Protein AF-A0A0S8BMP5-F1 (afdb_monomer_lite)

Foldseek 3Di:
DDDDDDDDPPPPPPPPPPPPPVPPPPVDDPPDDKDKDKDKDFDWDWFFDVPQQKIKTWFDQLLCVLVPHDDGHIWIKMWTQDPVDNQFIKIKTKDKIWMFMANHGDSDSVDSNPDDTQWTDIWIKMKIWRGPPQDPDVQHTWIWMWIWDWTAGRPPRHIKTKTWTWIWTQDPVVRDTHTPDGDIDID

Secondary structure (DSSP, 8-state):
---------------------------PSPSSPPPEEEEEEE--EEEEETTTTEEEEESB-HHHHHTT---B-EEEEEEEE-TT-TT-EEEEEEEEEEEEEES-SS--HHHHHHS--SEEEEEEEEEEES-TT--SSTT--EEEEEEEEEEEETTT--EEEEEEEEEEEEETTTTEEEEEEEEEEE-

Radius of gyration: 30.19 Å; chains: 1; bounding box: 123×34×44 Å

Structure (mmCIF, N/CA/C/O backbone):
data_AF-A0A0S8BMP5-F1
#
_entry.id   AF-A0A0S8BMP5-F1
#
loop_
_atom_site.group_PDB
_atom_site.id
_atom_site.type_symbol
_atom_site.label_atom_id
_atom_site.label_alt_id
_atom_site.label_comp_id
_atom_site.label_asym_id
_atom_site.label_entity_id
_atom_site.label_seq_id
_atom_site.pdbx_PDB_ins_code
_atom_site.Cartn_x
_atom_site.Cartn_y
_atom_site.Cartn_z
_atom_site.occupancy
_atom_site.B_iso_or_equiv
_atom_site.auth_seq_id
_atom_site.auth_comp_id
_atom_site.auth_asym_id
_atom_site.auth_atom_id
_atom_site.pdbx_PDB_model_num
ATOM 1 N N . MET A 1 1 ? 101.252 -19.712 -0.353 1.00 39.09 1 MET A N 1
ATOM 2 C CA . MET A 1 1 ? 101.932 -18.440 -0.690 1.00 39.09 1 MET A CA 1
ATOM 3 C C . MET A 1 1 ? 100.850 -17.460 -1.131 1.00 39.09 1 MET A C 1
ATOM 5 O O . MET A 1 1 ? 99.928 -17.899 -1.802 1.00 39.09 1 MET A O 1
ATOM 9 N N . ARG A 1 2 ? 100.910 -16.209 -0.651 1.00 40.50 2 ARG A N 1
ATOM 10 C CA . ARG A 1 2 ? 99.960 -15.092 -0.883 1.00 40.50 2 ARG A CA 1
ATOM 11 C C . ARG A 1 2 ? 99.571 -14.977 -2.378 1.00 40.50 2 ARG A C 1
ATOM 13 O O . ARG A 1 2 ? 100.400 -15.309 -3.210 1.00 40.50 2 ARG A O 1
ATOM 20 N N . THR A 1 3 ? 98.379 -14.541 -2.785 1.00 36.28 3 THR A N 1
ATOM 21 C CA . THR A 1 3 ? 97.739 -13.245 -2.487 1.00 36.28 3 THR A CA 1
ATOM 22 C C . THR A 1 3 ? 96.268 -13.228 -2.935 1.00 36.28 3 THR A C 1
ATOM 24 O O . THR A 1 3 ? 95.891 -13.854 -3.921 1.00 36.28 3 THR A O 1
ATOM 27 N N . ASN A 1 4 ? 95.475 -12.412 -2.235 1.00 42.00 4 ASN A N 1
ATOM 28 C CA . ASN A 1 4 ? 94.164 -11.906 -2.642 1.00 42.00 4 ASN A CA 1
ATOM 29 C C . ASN A 1 4 ? 94.142 -11.370 -4.084 1.00 42.00 4 ASN A C 1
ATOM 31 O O . ASN A 1 4 ? 95.025 -10.599 -4.463 1.00 42.00 4 ASN A O 1
ATOM 35 N N . LYS A 1 5 ? 93.043 -11.627 -4.800 1.00 36.34 5 LYS A N 1
ATOM 36 C CA . LYS A 1 5 ? 92.460 -10.676 -5.756 1.00 36.34 5 LYS A CA 1
ATOM 37 C C . LYS A 1 5 ? 90.941 -10.661 -5.597 1.00 36.34 5 LYS A C 1
ATOM 39 O O . LYS A 1 5 ? 90.234 -11.505 -6.132 1.00 36.34 5 LYS A O 1
ATOM 44 N N . PHE A 1 6 ? 90.471 -9.673 -4.840 1.00 37.41 6 PHE A N 1
ATOM 45 C CA . PHE A 1 6 ? 89.146 -9.094 -5.025 1.00 37.41 6 PHE A CA 1
ATOM 46 C C . PHE A 1 6 ? 89.129 -8.423 -6.405 1.00 37.41 6 PHE A C 1
ATOM 48 O O . PHE A 1 6 ? 89.963 -7.556 -6.668 1.00 37.41 6 PHE A O 1
ATOM 55 N N . SER A 1 7 ? 88.199 -8.825 -7.268 1.00 38.28 7 SER A N 1
ATOM 56 C CA . SER A 1 7 ? 87.790 -8.044 -8.435 1.00 38.28 7 SER A CA 1
ATOM 57 C C . SER A 1 7 ? 86.333 -7.672 -8.222 1.00 38.28 7 SER A C 1
ATOM 59 O O . SER A 1 7 ? 85.458 -8.534 -8.187 1.00 38.28 7 SER A O 1
ATOM 61 N N . LEU A 1 8 ? 86.112 -6.387 -7.970 1.00 39.59 8 LEU A N 1
ATOM 62 C CA . LEU A 1 8 ? 84.808 -5.784 -7.772 1.00 39.59 8 LEU A CA 1
ATOM 63 C C . LEU A 1 8 ? 84.277 -5.423 -9.166 1.00 39.59 8 LEU A C 1
ATOM 65 O O . LEU A 1 8 ? 84.539 -4.328 -9.659 1.00 39.59 8 LEU A O 1
ATOM 69 N N . GLU A 1 9 ? 83.588 -6.348 -9.836 1.00 39.72 9 GLU A N 1
ATOM 70 C CA . GLU A 1 9 ? 82.845 -5.995 -11.046 1.00 39.72 9 GLU A CA 1
ATOM 71 C C . GLU A 1 9 ? 81.479 -5.439 -10.648 1.00 39.72 9 GLU A C 1
ATOM 73 O O . GLU A 1 9 ? 80.554 -6.136 -10.232 1.00 39.72 9 GLU A O 1
ATOM 78 N N . THR A 1 10 ? 81.405 -4.118 -10.738 1.00 43.81 10 THR A N 1
ATOM 79 C CA . THR A 1 10 ? 80.224 -3.275 -10.630 1.00 43.81 10 THR A CA 1
ATOM 80 C C . THR A 1 10 ? 79.240 -3.598 -11.754 1.00 43.81 10 THR A C 1
ATOM 82 O O . THR A 1 10 ? 79.171 -2.926 -12.783 1.00 43.81 10 THR A O 1
ATOM 85 N N . GLY A 1 11 ? 78.428 -4.631 -11.535 1.00 38.31 11 GLY A N 1
ATOM 86 C CA . GLY A 1 11 ? 77.198 -4.858 -12.283 1.00 38.31 11 GLY A CA 1
ATOM 87 C C . GLY A 1 11 ? 76.218 -3.722 -12.002 1.00 38.31 11 GLY A C 1
ATOM 88 O O . GLY A 1 11 ? 75.581 -3.678 -10.952 1.00 38.31 11 GLY A O 1
ATOM 89 N N . LYS A 1 12 ? 76.129 -2.775 -12.938 1.00 40.91 12 LYS A N 1
ATOM 90 C CA . LYS A 1 12 ? 75.136 -1.699 -12.963 1.00 40.91 12 LYS A CA 1
ATOM 91 C C . LYS A 1 12 ? 73.736 -2.315 -12.892 1.00 40.91 12 LYS A C 1
ATOM 93 O O . LYS A 1 12 ? 73.238 -2.831 -13.888 1.00 40.91 12 LYS A O 1
ATOM 98 N N . ALA A 1 13 ? 73.098 -2.250 -11.727 1.00 39.31 13 ALA A N 1
ATOM 99 C CA . ALA A 1 13 ? 71.669 -2.487 -11.614 1.00 39.31 13 ALA A CA 1
ATOM 100 C C . ALA A 1 13 ? 70.956 -1.351 -12.358 1.00 39.31 13 ALA A C 1
ATOM 102 O O . ALA A 1 13 ? 70.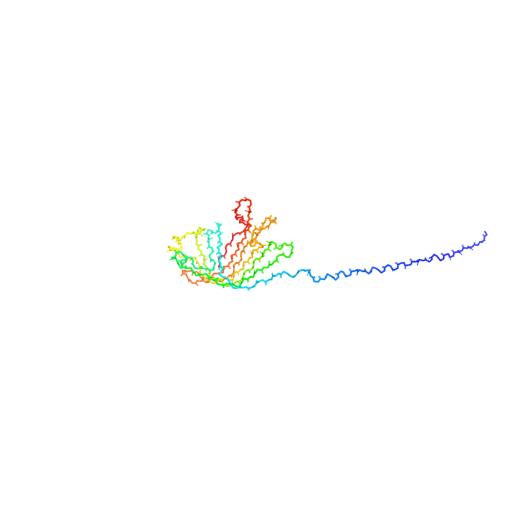870 -0.223 -11.873 1.00 39.31 13 ALA A O 1
ATOM 103 N N . LEU A 1 14 ? 70.497 -1.638 -13.576 1.00 34.78 14 LEU A N 1
ATOM 104 C CA . LEU A 1 14 ? 69.557 -0.791 -14.290 1.00 34.78 14 LEU A CA 1
ATOM 105 C C . LEU A 1 14 ? 68.237 -0.856 -13.511 1.00 34.78 14 LEU A C 1
ATOM 107 O O . LEU A 1 14 ? 67.444 -1.778 -13.683 1.00 34.78 14 LEU A O 1
ATOM 111 N N . VAL A 1 15 ? 68.031 0.092 -12.599 1.00 38.47 15 VAL A N 1
ATOM 112 C CA . VAL A 1 15 ? 66.732 0.307 -11.962 1.00 38.47 15 VAL A CA 1
ATOM 113 C C . VAL A 1 15 ? 65.807 0.847 -13.047 1.00 38.47 15 VAL A C 1
ATOM 115 O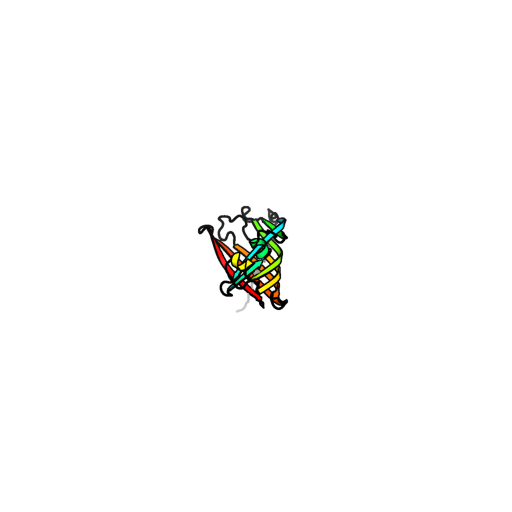 O . VAL A 1 15 ? 65.778 2.044 -13.325 1.00 38.47 15 VAL A O 1
ATOM 118 N N . ALA A 1 16 ? 65.078 -0.051 -13.706 1.00 36.41 16 ALA A N 1
ATOM 119 C CA . ALA A 1 16 ? 63.936 0.313 -14.522 1.00 36.41 16 ALA A CA 1
ATOM 120 C C . ALA A 1 16 ? 62.837 0.814 -13.577 1.00 36.41 16 ALA A C 1
ATOM 122 O O . ALA A 1 16 ? 62.000 0.045 -13.102 1.00 36.41 16 ALA A O 1
ATOM 123 N N . VAL A 1 17 ? 62.862 2.114 -13.268 1.00 37.53 17 VAL A N 1
ATOM 124 C CA . VAL A 1 17 ? 61.709 2.815 -12.699 1.00 37.53 17 VAL A CA 1
ATOM 125 C C . VAL A 1 17 ? 60.646 2.824 -13.788 1.00 37.53 17 VAL A C 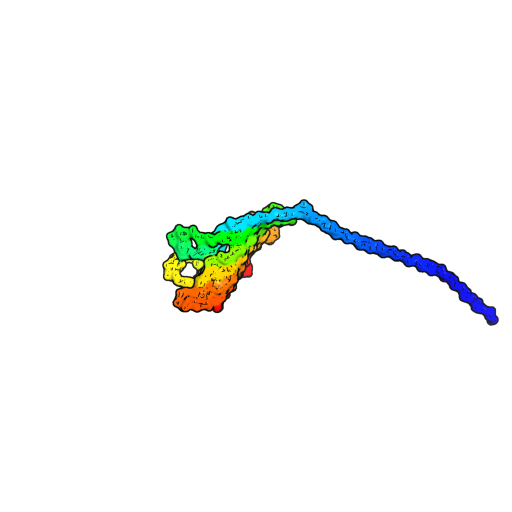1
ATOM 127 O O . VAL A 1 17 ? 60.556 3.738 -14.603 1.00 37.53 17 VAL A O 1
ATOM 130 N N . THR A 1 18 ? 59.868 1.749 -13.842 1.00 40.53 18 THR A N 1
ATOM 131 C CA . THR A 1 18 ? 58.648 1.712 -14.634 1.00 40.53 18 THR A CA 1
ATOM 132 C C . THR A 1 18 ? 57.667 2.596 -13.880 1.00 40.53 18 THR A C 1
ATOM 134 O O . THR A 1 18 ? 57.035 2.154 -12.923 1.00 40.53 18 THR A O 1
ATOM 137 N N . MET A 1 19 ? 57.599 3.878 -14.245 1.00 35.91 19 MET A N 1
ATOM 138 C CA . MET A 1 19 ? 56.446 4.700 -13.901 1.00 35.91 19 MET A CA 1
ATOM 139 C C . MET A 1 19 ? 55.231 4.004 -14.514 1.00 35.91 19 MET A C 1
ATOM 141 O O . MET A 1 19 ? 54.970 4.138 -15.708 1.00 35.91 19 MET A O 1
ATOM 145 N N . LEU A 1 20 ? 54.498 3.238 -13.701 1.00 38.50 20 LEU A N 1
ATOM 146 C CA . LEU A 1 20 ? 53.095 2.982 -13.975 1.00 38.50 20 LEU A CA 1
ATOM 147 C C . LEU A 1 20 ? 52.426 4.356 -13.950 1.00 38.50 20 LEU A C 1
ATOM 149 O O . LEU A 1 20 ? 52.065 4.877 -12.897 1.00 38.50 20 LEU A O 1
ATOM 153 N N . ILE A 1 21 ? 52.289 4.962 -15.126 1.00 40.38 21 ILE A N 1
ATOM 154 C CA . ILE A 1 21 ? 51.231 5.929 -15.358 1.00 40.38 21 ILE A CA 1
ATOM 155 C C . ILE A 1 21 ? 49.962 5.089 -15.264 1.00 40.38 21 ILE A C 1
ATOM 157 O O . ILE A 1 21 ? 49.526 4.488 -16.243 1.00 40.38 21 ILE A O 1
ATOM 161 N N . SER A 1 22 ? 49.425 4.960 -14.051 1.00 46.75 22 SER A N 1
ATOM 162 C CA . SER A 1 22 ? 48.055 4.516 -13.861 1.00 46.75 22 SER A CA 1
ATOM 163 C C . SER A 1 22 ? 47.217 5.475 -14.686 1.00 46.75 22 SER A C 1
ATOM 165 O O . SER A 1 22 ? 47.084 6.645 -14.327 1.00 46.75 22 SER A O 1
ATOM 167 N N . ALA A 1 23 ? 46.739 5.010 -15.838 1.00 46.44 23 ALA A N 1
ATOM 168 C CA . ALA A 1 23 ? 45.741 5.728 -16.593 1.00 46.44 23 ALA A CA 1
ATOM 169 C C . ALA A 1 23 ? 44.567 5.913 -15.635 1.00 46.44 23 ALA A C 1
ATOM 171 O O . ALA A 1 23 ? 43.834 4.970 -15.336 1.00 46.44 23 ALA A O 1
ATOM 172 N N . VAL A 1 24 ? 44.433 7.121 -15.092 1.00 51.19 24 VAL A N 1
ATOM 173 C CA . VAL A 1 24 ? 43.177 7.556 -14.512 1.00 51.19 24 VAL A CA 1
ATOM 174 C C . VAL A 1 24 ? 42.249 7.559 -15.710 1.00 51.19 24 VAL A C 1
ATOM 176 O O . VAL A 1 24 ? 42.300 8.465 -16.539 1.00 51.19 24 VAL A O 1
ATOM 179 N N . ALA A 1 25 ? 41.484 6.482 -15.872 1.00 50.09 25 ALA A N 1
ATOM 180 C CA . ALA A 1 25 ? 40.326 6.510 -16.731 1.00 50.09 25 ALA A CA 1
ATOM 181 C C . ALA A 1 25 ? 39.428 7.588 -16.126 1.00 50.09 25 ALA A C 1
ATOM 183 O O . ALA A 1 25 ? 38.696 7.346 -15.168 1.00 50.09 25 ALA A O 1
ATOM 184 N N . ILE A 1 26 ? 39.567 8.814 -16.630 1.00 52.78 26 ILE A N 1
ATOM 185 C CA . ILE A 1 26 ? 38.560 9.844 -16.467 1.00 52.78 26 ILE A CA 1
ATOM 186 C C . ILE A 1 26 ? 37.383 9.260 -17.230 1.00 52.78 26 ILE A C 1
ATOM 188 O O . ILE A 1 26 ? 37.324 9.355 -18.455 1.00 52.78 26 ILE A O 1
ATOM 192 N N . ALA A 1 27 ? 36.523 8.530 -16.520 1.00 53.25 27 ALA A N 1
ATOM 193 C CA . ALA A 1 27 ? 35.240 8.147 -17.057 1.00 53.25 27 ALA A CA 1
ATOM 194 C C . ALA A 1 27 ? 34.592 9.466 -17.477 1.00 53.25 27 ALA A C 1
ATOM 196 O O . ALA A 1 27 ? 34.286 10.311 -16.632 1.00 53.25 27 ALA A O 1
ATOM 197 N N . GLY A 1 28 ? 34.504 9.689 -18.791 1.00 50.62 28 GLY A N 1
ATOM 198 C CA . GLY A 1 28 ? 33.731 10.799 -19.318 1.00 50.62 28 GLY A CA 1
ATOM 199 C C . GLY A 1 28 ? 32.314 10.713 -18.750 1.00 50.62 28 GLY A C 1
ATOM 200 O O . GLY A 1 28 ? 31.889 9.623 -18.343 1.00 50.62 28 GLY A O 1
ATOM 201 N N . PRO A 1 29 ? 31.575 11.833 -18.690 1.00 53.59 29 PRO A N 1
ATOM 202 C CA . PRO A 1 29 ? 30.162 11.759 -18.348 1.00 53.59 29 PRO A CA 1
ATOM 203 C C . PRO A 1 29 ? 29.508 10.668 -19.216 1.00 53.59 29 PRO A C 1
ATOM 205 O O . PRO A 1 29 ? 29.874 10.545 -20.392 1.00 53.59 29 PRO A O 1
ATOM 208 N N . PRO A 1 30 ? 28.627 9.828 -18.644 1.00 56.47 30 PRO A N 1
ATOM 209 C CA . PRO A 1 30 ? 28.016 8.733 -19.384 1.00 56.47 30 PRO A CA 1
ATOM 210 C C . PRO A 1 30 ? 27.420 9.265 -20.692 1.00 56.47 30 PRO A C 1
ATOM 212 O O . PRO A 1 30 ? 26.874 10.367 -20.729 1.00 56.47 30 PRO A O 1
ATOM 215 N N . ALA A 1 31 ? 27.562 8.494 -21.777 1.00 58.69 31 ALA A N 1
ATOM 216 C CA . ALA A 1 31 ? 27.201 8.920 -23.136 1.00 58.69 31 ALA A CA 1
ATOM 217 C C . ALA A 1 31 ? 25.724 9.337 -23.276 1.00 58.69 31 ALA A C 1
ATOM 219 O O . ALA A 1 31 ? 25.350 10.009 -24.233 1.00 58.69 31 ALA A O 1
ATOM 220 N N . GLN A 1 32 ? 24.897 8.945 -22.311 1.00 57.12 32 GLN A N 1
ATOM 221 C CA . GLN A 1 32 ? 23.528 9.389 -22.134 1.00 57.12 32 GLN A CA 1
ATOM 222 C C . GLN A 1 32 ? 23.364 9.804 -20.667 1.00 57.12 32 GLN A C 1
ATOM 224 O O . GLN A 1 32 ? 23.910 9.154 -19.778 1.00 57.12 32 GLN A O 1
ATOM 229 N N . SER A 1 33 ? 22.630 10.885 -20.403 1.00 57.66 33 SER A N 1
ATOM 230 C CA . SER A 1 33 ? 22.006 11.136 -19.098 1.00 57.66 33 SER A CA 1
ATOM 231 C C . SER A 1 33 ? 20.595 10.563 -19.189 1.00 57.66 33 SER A C 1
ATOM 233 O O . SER A 1 33 ? 19.939 10.785 -20.200 1.00 57.66 33 SER A O 1
ATOM 235 N N . GLY A 1 34 ? 20.140 9.792 -18.197 1.00 66.38 34 GLY A N 1
ATOM 236 C CA . GLY A 1 34 ? 18.781 9.241 -18.225 1.00 66.38 34 GLY A CA 1
ATOM 237 C C . GLY A 1 34 ? 17.786 10.398 -18.210 1.00 66.38 34 GLY A C 1
ATOM 238 O O . GLY A 1 34 ? 18.028 11.382 -17.500 1.00 66.38 34 GLY A O 1
ATOM 239 N N . VAL A 1 35 ? 16.721 10.324 -19.010 1.00 79.50 35 VAL A N 1
ATOM 240 C CA . VAL A 1 35 ? 15.638 11.306 -18.925 1.00 79.50 35 VAL A CA 1
ATOM 241 C C . VAL A 1 35 ? 14.931 11.092 -17.590 1.00 79.50 35 VAL A C 1
ATOM 243 O O . VAL A 1 35 ? 14.678 9.960 -17.175 1.00 79.50 35 VAL A O 1
ATOM 246 N N . VAL A 1 36 ? 14.684 12.194 -16.883 1.00 86.00 36 VAL A N 1
ATOM 247 C CA . VAL A 1 36 ? 13.913 12.201 -15.640 1.00 86.00 36 VAL A CA 1
ATOM 248 C C . VAL A 1 36 ? 12.722 13.115 -15.847 1.00 86.00 36 VAL A C 1
ATOM 250 O O . VAL A 1 36 ? 12.888 14.328 -15.981 1.00 86.00 36 VAL A O 1
ATOM 253 N N . GLU A 1 37 ? 11.529 12.539 -15.827 1.00 87.75 37 GLU A N 1
ATOM 254 C CA . GLU A 1 37 ? 10.276 13.285 -15.873 1.00 87.75 37 GLU A CA 1
ATOM 255 C C . GLU A 1 37 ? 9.690 13.368 -14.467 1.00 87.75 37 GLU A C 1
ATOM 257 O O . GLU A 1 37 ? 9.732 12.398 -13.713 1.00 87.75 37 GLU A O 1
ATOM 262 N N . ARG A 1 38 ? 9.175 14.539 -14.086 1.00 91.88 38 ARG A N 1
ATOM 263 C CA . ARG A 1 38 ? 8.585 14.795 -12.765 1.00 91.88 38 ARG A CA 1
ATOM 264 C C . ARG A 1 38 ? 7.208 15.403 -12.944 1.00 91.88 38 ARG A C 1
ATOM 266 O O . ARG A 1 38 ? 7.064 16.350 -13.712 1.00 91.88 38 ARG A O 1
ATOM 273 N N . PHE A 1 39 ? 6.227 14.879 -12.227 1.00 92.50 39 PHE A N 1
ATOM 274 C CA . PHE A 1 39 ? 4.834 15.303 -12.325 1.00 92.50 39 PHE A CA 1
ATOM 275 C C . PHE A 1 39 ? 4.083 14.923 -11.051 1.00 92.50 39 PHE A C 1
ATOM 277 O O . PHE A 1 39 ? 4.599 14.216 -10.182 1.00 92.50 39 PHE A O 1
ATOM 284 N N . GLU A 1 40 ? 2.860 15.421 -10.951 1.00 93.38 40 GLU A N 1
ATOM 285 C CA . GLU A 1 40 ? 1.896 15.012 -9.943 1.00 93.38 40 GLU A CA 1
ATOM 286 C C . GLU A 1 40 ? 0.874 14.079 -10.591 1.00 93.38 40 GLU A C 1
ATOM 288 O O . GLU A 1 40 ? 0.419 14.333 -11.709 1.00 93.38 40 GLU A O 1
ATOM 293 N N . ALA A 1 41 ? 0.536 12.986 -9.914 1.00 90.81 41 ALA A N 1
ATOM 294 C CA . ALA A 1 41 ? -0.451 12.023 -10.386 1.00 90.81 41 ALA A CA 1
ATOM 295 C C . ALA A 1 41 ? -1.241 11.429 -9.215 1.00 90.81 41 ALA A C 1
ATOM 297 O O . ALA A 1 41 ? -0.708 11.369 -8.103 1.00 90.81 41 ALA A O 1
ATOM 298 N N . PRO A 1 42 ? -2.491 10.990 -9.449 1.00 91.88 42 PRO A N 1
ATOM 299 C CA . PRO A 1 42 ? -3.207 10.183 -8.474 1.00 91.88 42 PRO A CA 1
ATOM 300 C C . PRO A 1 42 ? -2.463 8.861 -8.262 1.00 91.88 42 PRO A C 1
ATOM 302 O O . PRO A 1 42 ? -2.072 8.214 -9.235 1.00 91.88 42 PRO A O 1
ATOM 305 N N . ASP A 1 43 ? -2.292 8.451 -7.009 1.00 92.62 43 ASP A N 1
ATOM 306 C CA . ASP A 1 43 ? -1.679 7.167 -6.664 1.00 92.62 43 ASP A CA 1
ATOM 307 C C . ASP A 1 43 ? -2.404 6.510 -5.491 1.00 92.62 43 ASP A C 1
ATOM 309 O O . ASP A 1 43 ? -2.902 7.174 -4.583 1.00 92.62 43 ASP A O 1
ATOM 313 N N . PHE A 1 44 ? -2.458 5.185 -5.514 1.00 93.56 44 PHE A N 1
ATOM 314 C CA . PHE A 1 44 ? -3.107 4.391 -4.486 1.00 93.56 44 PHE A CA 1
ATOM 315 C C . PHE A 1 44 ? -2.484 3.003 -4.391 1.00 93.56 44 PHE A C 1
ATOM 317 O O . PHE A 1 44 ? -1.813 2.513 -5.299 1.00 93.56 44 PHE A O 1
ATOM 324 N N . GLY A 1 45 ? -2.727 2.329 -3.274 1.00 93.56 45 GLY A N 1
ATOM 325 C CA . GLY A 1 45 ? -2.242 0.976 -3.068 1.00 93.56 45 GLY A CA 1
ATOM 326 C C . GLY A 1 45 ? -2.989 0.246 -1.968 1.00 93.56 45 GLY A C 1
ATOM 327 O O . GLY A 1 45 ? -3.663 0.840 -1.131 1.00 93.56 45 GLY A O 1
ATOM 328 N N . VAL A 1 46 ? -2.830 -1.072 -1.959 1.00 96.69 46 VAL A N 1
ATOM 329 C CA . VAL A 1 46 ? -3.375 -1.955 -0.927 1.00 96.69 46 VAL A CA 1
ATOM 330 C C . VAL A 1 46 ? -2.306 -2.933 -0.457 1.00 96.69 46 VAL A C 1
ATOM 332 O O . VAL A 1 46 ? -1.619 -3.554 -1.266 1.00 96.69 46 VAL A O 1
ATOM 335 N N . ILE A 1 47 ? -2.151 -3.076 0.859 1.00 97.81 47 ILE A N 1
ATOM 336 C CA . ILE A 1 47 ? -1.282 -4.085 1.479 1.00 97.81 47 ILE A CA 1
ATOM 337 C C . ILE A 1 47 ? -2.172 -5.102 2.175 1.00 97.81 47 ILE A C 1
ATOM 339 O O . ILE A 1 47 ? -2.793 -4.782 3.185 1.00 97.81 47 ILE A O 1
ATOM 343 N N . VAL A 1 48 ? -2.192 -6.331 1.670 1.00 98.00 48 VAL A N 1
ATOM 344 C CA . VAL A 1 48 ? -2.936 -7.438 2.282 1.00 98.00 48 VAL A CA 1
ATOM 345 C C . VAL A 1 48 ? -1.977 -8.298 3.101 1.00 98.00 48 VAL A C 1
ATOM 347 O O . VAL A 1 48 ? -1.115 -8.974 2.538 1.00 98.00 48 VAL A O 1
ATOM 350 N N . ASP A 1 49 ? -2.104 -8.293 4.424 1.00 98.19 49 ASP A N 1
ATOM 351 C CA . ASP A 1 49 ? -1.352 -9.177 5.318 1.00 98.19 49 ASP A CA 1
ATOM 352 C C . ASP A 1 49 ? -2.245 -10.346 5.745 1.00 98.19 49 ASP A C 1
ATOM 354 O O . ASP A 1 49 ? -2.938 -10.296 6.762 1.00 98.19 49 ASP A O 1
ATOM 358 N N . GLN A 1 50 ? -2.207 -11.427 4.960 1.00 97.50 50 GLN A N 1
ATOM 359 C CA . GLN A 1 50 ? -3.003 -12.629 5.230 1.00 97.50 50 GLN A CA 1
ATOM 360 C C . GLN A 1 50 ? -2.696 -13.260 6.590 1.00 97.50 50 GLN A C 1
ATOM 362 O O . GLN A 1 50 ? -3.564 -13.881 7.196 1.00 97.50 50 GLN A O 1
ATOM 367 N N . LYS A 1 51 ? -1.462 -13.116 7.084 1.00 97.50 51 LYS A N 1
ATOM 368 C CA . LYS A 1 51 ? -1.061 -13.708 8.361 1.00 97.50 51 LYS A CA 1
ATOM 369 C C . LYS A 1 51 ? -1.642 -12.932 9.538 1.00 97.50 51 LYS A C 1
ATOM 371 O O . LYS A 1 51 ? -1.998 -13.542 10.543 1.00 97.50 51 LYS A O 1
ATOM 376 N N . ALA A 1 52 ? -1.674 -11.607 9.438 1.00 97.25 52 ALA A N 1
ATOM 377 C CA . ALA A 1 52 ? -2.283 -10.746 10.443 1.00 97.25 52 ALA A CA 1
ATOM 378 C C . ALA A 1 52 ? -3.810 -10.634 10.290 1.00 97.25 52 ALA A C 1
ATOM 380 O O . ALA A 1 52 ? -4.458 -10.186 11.229 1.00 97.25 52 ALA A O 1
ATOM 381 N N . GLY A 1 53 ? -4.369 -11.057 9.150 1.00 98.00 53 GLY A N 1
ATOM 382 C CA . GLY A 1 53 ? -5.800 -10.965 8.872 1.00 98.00 53 GLY A CA 1
ATOM 383 C C . GLY A 1 53 ? -6.254 -9.532 8.603 1.00 98.00 53 GLY A C 1
ATOM 384 O O . GLY A 1 53 ? -7.361 -9.180 8.984 1.00 98.00 53 GLY A O 1
ATOM 385 N N . VAL A 1 54 ? -5.389 -8.695 8.018 1.00 98.44 54 VAL A N 1
ATOM 386 C CA . VAL A 1 54 ? -5.679 -7.268 7.806 1.00 98.44 54 VAL A CA 1
ATOM 387 C C . VAL A 1 54 ? -5.365 -6.805 6.388 1.00 98.44 54 VAL A C 1
ATOM 389 O O . VAL A 1 54 ? -4.455 -7.323 5.730 1.00 98.44 54 VAL A O 1
ATOM 392 N N . ILE A 1 55 ? -6.053 -5.747 5.969 1.00 98.50 55 ILE A N 1
ATOM 393 C CA . ILE A 1 55 ? -5.781 -4.982 4.755 1.00 98.50 55 ILE A CA 1
ATOM 394 C C . ILE A 1 55 ? -5.525 -3.522 5.127 1.00 98.50 55 ILE A C 1
ATOM 396 O O . ILE A 1 55 ? -6.267 -2.922 5.902 1.00 98.50 55 ILE A O 1
ATOM 400 N N . ALA A 1 56 ? -4.453 -2.943 4.590 1.00 98.50 56 ALA A N 1
ATOM 401 C CA . ALA A 1 56 ? -4.202 -1.508 4.641 1.00 98.50 56 ALA A CA 1
ATOM 402 C C . ALA A 1 56 ? -4.489 -0.893 3.268 1.00 98.50 56 ALA A C 1
ATOM 404 O O . ALA A 1 56 ? -3.887 -1.308 2.278 1.00 98.50 56 ALA A O 1
ATOM 405 N N . VAL A 1 57 ? -5.376 0.096 3.223 1.00 98.19 57 VAL A N 1
ATOM 406 C CA . VAL A 1 57 ? -5.722 0.877 2.030 1.00 98.19 57 VAL A CA 1
ATOM 407 C C . VAL A 1 57 ? -4.974 2.204 2.089 1.00 98.19 57 VAL A C 1
ATOM 409 O O . VAL A 1 57 ? -4.957 2.848 3.137 1.00 98.19 57 VAL A O 1
ATOM 412 N N . LEU A 1 58 ? -4.326 2.588 0.990 1.00 98.00 58 LEU A N 1
ATOM 413 C CA . LEU A 1 58 ? -3.462 3.762 0.874 1.00 98.00 58 LEU A CA 1
ATOM 414 C C . LEU A 1 58 ? -3.933 4.622 -0.301 1.00 98.00 58 LEU A C 1
ATOM 416 O O . LEU A 1 58 ? -4.048 4.116 -1.414 1.00 98.00 58 LEU A O 1
ATOM 420 N N . GLY A 1 59 ? -4.100 5.922 -0.083 1.00 96.75 59 GLY A N 1
ATOM 421 C CA . GLY A 1 59 ? -4.272 6.911 -1.152 1.00 96.75 59 GLY A CA 1
ATOM 422 C C . GLY A 1 59 ? -5.715 7.156 -1.565 1.00 96.75 59 GLY A C 1
ATOM 423 O O . GLY A 1 59 ? -5.944 7.911 -2.499 1.00 96.75 59 GLY A O 1
ATOM 424 N N . PHE A 1 60 ? -6.681 6.522 -0.900 1.00 96.44 60 PHE A N 1
ATOM 425 C CA . PHE A 1 60 ? -8.111 6.761 -1.088 1.00 96.44 60 PHE A CA 1
ATOM 426 C C . PHE A 1 60 ? -8.903 6.255 0.123 1.00 96.44 60 PHE A C 1
ATOM 428 O O . PHE A 1 60 ? -8.395 5.467 0.930 1.00 96.44 60 PHE A O 1
ATOM 435 N N . ASP A 1 61 ? -10.156 6.693 0.238 1.00 96.94 61 ASP A N 1
ATOM 436 C CA . ASP A 1 61 ? -11.116 6.137 1.190 1.00 96.94 61 ASP A CA 1
ATOM 437 C C . ASP A 1 61 ? -11.915 4.998 0.521 1.00 96.94 61 ASP A C 1
ATOM 439 O O . ASP A 1 61 ? -12.638 5.240 -0.453 1.00 96.94 61 ASP A O 1
ATOM 443 N N . PRO A 1 62 ? -11.809 3.743 1.001 1.00 96.88 62 PRO A N 1
ATOM 444 C CA . PRO A 1 62 ? -12.528 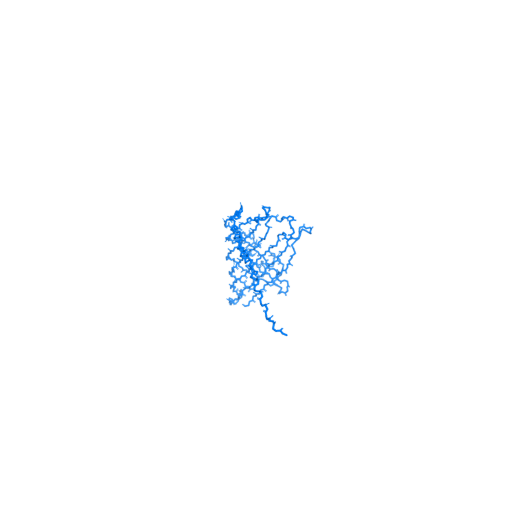2.627 0.400 1.00 96.88 62 PRO A CA 1
ATOM 445 C C . PRO A 1 62 ? -14.052 2.724 0.573 1.00 96.88 62 PRO A C 1
ATOM 447 O O . PRO A 1 62 ? -14.777 2.166 -0.246 1.00 96.88 62 PRO A O 1
ATOM 450 N N . VAL A 1 63 ? -14.561 3.450 1.574 1.00 96.75 63 VAL A N 1
ATOM 451 C CA . VAL A 1 63 ? -16.001 3.702 1.759 1.00 96.75 63 VAL A CA 1
ATOM 452 C C . VAL A 1 63 ? -16.509 4.654 0.677 1.00 96.75 63 VAL A C 1
ATOM 454 O O . VAL A 1 63 ? -17.532 4.389 0.040 1.00 96.75 63 VAL A O 1
ATOM 457 N N . GLU A 1 64 ? -15.775 5.739 0.417 1.00 95.88 64 GLU A N 1
ATOM 458 C CA . GLU A 1 64 ? -16.079 6.668 -0.678 1.00 95.88 64 GLU A CA 1
ATOM 459 C C . GLU A 1 64 ? -16.027 5.933 -2.023 1.00 95.88 64 GLU A C 1
ATOM 461 O O . GLU A 1 64 ? -17.014 5.939 -2.762 1.00 95.88 64 GLU A O 1
ATOM 466 N N . PHE A 1 65 ? -14.949 5.184 -2.274 1.00 95.19 65 PHE A N 1
ATOM 467 C CA . PHE A 1 65 ? -14.792 4.363 -3.476 1.00 95.19 65 PHE A CA 1
ATOM 468 C C . PHE A 1 65 ? -15.956 3.386 -3.678 1.00 95.19 65 PHE A C 1
ATOM 470 O O . PHE A 1 65 ? -16.575 3.359 -4.743 1.00 95.19 65 PHE A O 1
ATOM 477 N N . CYS A 1 66 ? -16.312 2.620 -2.646 1.00 96.25 66 CYS A N 1
ATOM 478 C CA . CYS A 1 66 ? -17.387 1.633 -2.717 1.00 96.25 66 CYS A CA 1
ATOM 479 C C . CYS A 1 66 ? -18.793 2.249 -2.779 1.00 96.25 66 CYS A C 1
ATOM 481 O O . CYS A 1 66 ? -19.734 1.574 -3.198 1.00 96.25 66 CYS A O 1
ATOM 483 N N . SER A 1 67 ? -18.949 3.526 -2.423 1.00 96.06 67 SER A N 1
ATOM 484 C CA . SER A 1 67 ? -20.191 4.288 -2.618 1.00 96.06 67 SER A CA 1
ATOM 485 C C . SER A 1 67 ? -20.263 5.011 -3.974 1.00 96.06 67 SER A C 1
ATOM 487 O O . SER A 1 67 ? -21.276 5.640 -4.284 1.00 96.06 67 SER A O 1
ATOM 489 N N . GLY A 1 68 ? -19.231 4.870 -4.815 1.00 92.44 68 GLY A N 1
ATOM 490 C CA . GLY A 1 68 ? -19.166 5.418 -6.172 1.00 92.44 68 GLY A CA 1
ATOM 491 C C . GLY A 1 68 ? -18.480 6.782 -6.284 1.00 92.44 68 GLY A C 1
ATOM 492 O O . GLY A 1 68 ? -18.466 7.356 -7.374 1.00 92.44 68 GLY A O 1
ATOM 493 N N . ALA A 1 69 ? -17.906 7.304 -5.199 1.00 91.69 69 ALA A N 1
ATOM 494 C CA . ALA A 1 69 ? -17.062 8.492 -5.230 1.00 91.69 69 ALA A CA 1
ATOM 495 C C . ALA A 1 69 ? -15.602 8.084 -5.471 1.00 91.69 69 ALA A C 1
ATOM 497 O O . ALA A 1 69 ? -15.065 7.240 -4.767 1.00 91.69 69 ALA A O 1
ATOM 498 N N . VAL A 1 70 ? -14.944 8.679 -6.467 1.00 84.75 70 VAL A N 1
ATOM 499 C CA . VAL A 1 70 ? -13.524 8.411 -6.739 1.00 84.75 70 VAL A CA 1
ATOM 500 C C . VAL A 1 70 ? -12.730 9.659 -6.404 1.00 84.75 70 VAL A C 1
ATOM 502 O O . VAL A 1 70 ? -12.762 10.636 -7.151 1.00 84.75 70 VAL A O 1
ATOM 505 N N . ASP A 1 71 ? -12.024 9.604 -5.282 1.00 91.94 71 ASP A N 1
ATOM 506 C CA . ASP A 1 71 ? -11.099 10.637 -4.844 1.00 91.94 71 ASP A CA 1
ATOM 507 C C . ASP A 1 71 ? -9.795 9.976 -4.391 1.00 91.94 71 ASP A C 1
ATOM 509 O O . ASP A 1 71 ? -9.743 9.304 -3.361 1.00 91.94 71 ASP A O 1
ATOM 513 N N . ASN A 1 72 ? -8.758 10.136 -5.211 1.00 93.31 72 ASN A N 1
ATOM 514 C CA . ASN A 1 72 ? -7.433 9.583 -4.963 1.00 93.31 72 ASN A CA 1
ATOM 515 C C . ASN A 1 72 ? -6.479 10.710 -4.583 1.00 93.31 72 ASN A C 1
ATOM 517 O O . ASN A 1 72 ? -6.526 11.803 -5.153 1.00 93.31 72 ASN A O 1
ATOM 521 N N . ASP A 1 73 ? -5.554 10.415 -3.685 1.00 94.00 73 ASP A N 1
ATOM 522 C CA . ASP A 1 73 ? -4.520 11.355 -3.296 1.00 94.00 73 ASP A CA 1
ATOM 523 C C . ASP A 1 73 ? -3.552 11.611 -4.452 1.00 94.00 73 ASP A C 1
ATOM 525 O O . ASP A 1 73 ? -3.139 10.702 -5.177 1.00 94.00 73 ASP A O 1
ATOM 529 N N . ILE A 1 74 ? -3.178 12.879 -4.610 1.00 91.88 74 ILE A N 1
ATOM 530 C CA . ILE A 1 74 ? -2.223 13.327 -5.620 1.00 91.88 74 ILE A CA 1
ATOM 531 C C . ILE A 1 74 ? -0.832 13.367 -4.998 1.00 91.88 74 ILE A C 1
ATOM 533 O O . ILE A 1 74 ? -0.621 13.970 -3.943 1.00 91.88 74 ILE A O 1
ATOM 537 N N . VAL A 1 75 ? 0.135 12.747 -5.671 1.00 92.88 75 VAL A N 1
ATOM 538 C CA . VAL A 1 75 ? 1.495 12.592 -5.151 1.00 92.88 75 VAL A CA 1
ATOM 539 C C . VAL A 1 75 ? 2.540 12.962 -6.184 1.00 92.88 75 VAL A C 1
ATOM 541 O O . VAL A 1 75 ? 2.319 12.883 -7.393 1.00 92.88 75 VAL A O 1
ATOM 544 N N . ALA A 1 76 ? 3.721 13.331 -5.692 1.00 92.19 76 ALA A N 1
ATOM 545 C CA . ALA A 1 76 ? 4.869 13.566 -6.546 1.00 92.19 76 ALA A CA 1
ATOM 546 C C . ALA A 1 76 ? 5.407 12.230 -7.073 1.00 92.19 76 ALA A C 1
ATOM 548 O O . ALA A 1 76 ? 5.837 11.364 -6.299 1.00 92.19 76 ALA A O 1
ATOM 549 N N . ALA A 1 77 ? 5.435 12.104 -8.395 1.00 93.19 77 ALA A N 1
ATOM 550 C CA . ALA A 1 77 ? 5.966 10.963 -9.116 1.00 93.19 77 ALA A CA 1
ATOM 551 C C . ALA A 1 77 ? 7.145 11.377 -10.006 1.00 93.19 77 ALA A C 1
ATOM 553 O O . ALA A 1 77 ? 7.306 12.539 -10.399 1.00 93.19 77 ALA A O 1
ATOM 554 N N . MET A 1 78 ? 7.999 10.407 -10.315 1.00 92.94 78 MET A N 1
ATOM 555 C CA . MET A 1 78 ? 9.024 10.549 -11.336 1.00 92.94 78 MET A CA 1
ATOM 556 C C . MET A 1 78 ? 9.182 9.278 -12.159 1.00 92.94 78 MET A C 1
ATOM 558 O O . MET A 1 78 ? 9.204 8.178 -11.603 1.00 92.94 78 MET A O 1
ATOM 562 N N . LEU A 1 79 ? 9.346 9.468 -13.467 1.00 90.12 79 LEU A N 1
ATOM 563 C CA . LEU A 1 79 ? 9.784 8.443 -14.408 1.00 90.12 79 LEU A CA 1
ATOM 564 C C . LEU A 1 79 ? 11.277 8.619 -14.657 1.00 90.12 79 LEU A C 1
ATOM 566 O O . LEU A 1 79 ? 11.762 9.746 -14.790 1.00 90.12 79 LEU A O 1
ATOM 570 N N . VAL A 1 80 ? 12.004 7.509 -14.694 1.00 88.56 80 VAL A N 1
ATOM 571 C CA . VAL A 1 80 ? 13.447 7.493 -14.928 1.00 88.56 80 VAL A CA 1
ATOM 572 C C . VAL A 1 80 ? 13.774 6.450 -15.985 1.00 88.56 80 VAL A C 1
ATOM 574 O O . VAL A 1 80 ? 13.550 5.258 -15.765 1.00 88.56 80 VAL A O 1
ATOM 577 N N . ASP A 1 81 ? 14.366 6.890 -17.090 1.00 85.19 81 ASP A N 1
ATOM 578 C CA . ASP A 1 81 ? 14.892 5.984 -18.110 1.00 85.19 81 ASP A CA 1
ATOM 579 C C . ASP A 1 81 ? 16.053 5.156 -17.554 1.00 85.19 81 ASP A C 1
ATOM 581 O O . ASP A 1 81 ? 17.008 5.682 -16.961 1.00 85.19 81 ASP A O 1
ATOM 585 N N . ILE A 1 82 ? 16.023 3.849 -17.804 1.00 79.50 82 ILE A N 1
ATOM 586 C CA . ILE A 1 82 ? 17.129 2.966 -17.444 1.00 79.50 82 ILE A CA 1
ATOM 587 C C . ILE A 1 82 ? 18.163 3.007 -18.568 1.00 79.50 82 ILE A C 1
ATOM 589 O O . ILE A 1 82 ? 17.989 2.401 -19.613 1.00 79.50 82 ILE A O 1
ATOM 593 N N . GLN A 1 83 ? 19.290 3.687 -18.351 1.00 75.06 83 GLN A N 1
ATOM 594 C CA . GLN A 1 83 ? 20.304 3.903 -19.401 1.00 75.06 83 GLN A CA 1
ATOM 595 C C . GLN A 1 83 ? 20.819 2.625 -20.074 1.00 75.06 83 GLN A C 1
ATOM 597 O O . GLN A 1 83 ? 21.122 2.623 -21.262 1.00 75.06 83 GLN A O 1
ATOM 602 N N . ALA A 1 84 ? 20.953 1.544 -19.303 1.00 75.69 84 ALA A N 1
ATOM 603 C CA . ALA A 1 84 ? 21.412 0.262 -19.827 1.00 75.69 84 ALA A CA 1
ATOM 604 C C . ALA A 1 84 ? 20.354 -0.437 -20.703 1.00 75.69 84 ALA A C 1
ATOM 606 O O . ALA A 1 84 ? 20.696 -1.366 -21.430 1.00 75.69 84 ALA A O 1
ATOM 607 N N . ASP A 1 85 ? 19.092 -0.011 -20.617 1.00 74.75 85 ASP A N 1
ATOM 608 C CA . ASP A 1 85 ? 17.958 -0.575 -21.340 1.00 74.75 85 ASP A CA 1
ATOM 609 C C . ASP A 1 85 ? 16.857 0.490 -21.549 1.00 74.75 85 ASP A C 1
ATOM 611 O O . ASP A 1 85 ? 15.928 0.592 -20.743 1.00 74.75 85 ASP A O 1
ATOM 615 N N . PRO A 1 86 ? 16.935 1.284 -22.634 1.00 72.88 86 PRO A N 1
ATOM 616 C CA . PRO A 1 86 ? 15.978 2.356 -22.930 1.00 72.88 86 PRO A CA 1
ATOM 617 C C . PRO A 1 86 ? 14.534 1.887 -23.156 1.00 72.88 86 PRO A C 1
ATOM 619 O O . PRO A 1 86 ? 13.642 2.717 -23.300 1.00 72.88 86 PRO A O 1
ATOM 622 N N . SER A 1 87 ? 14.287 0.573 -23.223 1.00 76.44 87 SER A N 1
ATOM 623 C CA . SER A 1 87 ? 12.930 0.021 -23.275 1.00 76.44 87 SER A CA 1
ATOM 624 C C . SER A 1 87 ? 12.250 -0.032 -21.903 1.00 76.44 87 SER A C 1
ATOM 626 O O . SER A 1 87 ? 11.071 -0.375 -21.818 1.00 76.44 87 SER A O 1
ATOM 628 N N . ARG A 1 88 ? 12.981 0.315 -20.836 1.00 80.19 88 ARG A N 1
ATOM 629 C CA . ARG A 1 88 ? 12.521 0.251 -19.452 1.00 80.19 88 ARG A CA 1
ATOM 630 C C . ARG A 1 88 ? 12.481 1.630 -18.813 1.00 80.19 88 ARG A C 1
ATOM 632 O O . ARG A 1 88 ? 13.449 2.391 -18.865 1.00 80.19 88 ARG A O 1
ATOM 639 N N . ILE A 1 89 ? 11.379 1.886 -18.117 1.00 85.56 89 ILE A N 1
ATOM 640 C CA . ILE A 1 89 ? 11.170 3.092 -17.317 1.00 85.56 89 ILE A CA 1
ATOM 641 C C . ILE A 1 89 ? 10.928 2.674 -15.873 1.00 85.56 89 ILE A C 1
ATOM 643 O O . ILE A 1 89 ? 10.032 1.883 -15.602 1.00 85.56 89 ILE A O 1
ATOM 647 N N . ALA A 1 90 ? 11.708 3.208 -14.940 1.00 89.38 90 ALA A N 1
ATOM 648 C CA . ALA A 1 90 ? 11.431 3.056 -13.518 1.00 89.38 90 ALA A CA 1
ATOM 649 C C . ALA A 1 90 ? 10.479 4.161 -13.038 1.00 89.38 90 ALA A C 1
ATOM 651 O O . ALA A 1 90 ? 10.639 5.321 -13.425 1.00 89.38 90 ALA A O 1
ATOM 652 N N . ILE A 1 91 ? 9.538 3.818 -12.157 1.00 92.00 91 ILE A N 1
ATOM 653 C CA . ILE A 1 91 ? 8.665 4.779 -11.473 1.00 92.00 91 ILE A CA 1
ATOM 654 C C . ILE A 1 91 ? 9.039 4.858 -10.005 1.00 92.00 91 ILE A C 1
ATOM 656 O O . ILE A 1 91 ? 9.187 3.852 -9.308 1.00 92.00 91 ILE A O 1
ATOM 660 N N . PHE A 1 92 ? 9.115 6.083 -9.507 1.00 93.69 92 PHE A N 1
ATOM 661 C CA . PHE A 1 92 ? 9.198 6.352 -8.084 1.00 93.69 92 PHE A CA 1
ATOM 662 C C . PHE A 1 92 ? 8.139 7.377 -7.714 1.00 93.69 92 PHE A C 1
ATOM 664 O O . PHE A 1 92 ? 8.098 8.452 -8.308 1.00 93.69 92 PHE A O 1
ATOM 671 N N . ALA A 1 93 ? 7.337 7.084 -6.697 1.00 94.75 93 ALA A N 1
ATOM 672 C CA . ALA A 1 93 ? 6.411 8.053 -6.124 1.00 94.75 93 ALA A CA 1
ATOM 673 C C . ALA A 1 93 ? 6.638 8.180 -4.620 1.00 94.75 93 ALA A C 1
ATOM 675 O O . ALA A 1 93 ? 7.079 7.237 -3.952 1.00 94.75 93 ALA A O 1
ATOM 676 N N . LYS A 1 94 ? 6.390 9.372 -4.082 1.00 94.88 94 LYS A N 1
ATOM 677 C CA . LYS A 1 94 ? 6.410 9.615 -2.641 1.00 94.88 94 LYS A CA 1
ATOM 678 C C . LYS A 1 94 ? 5.416 10.711 -2.287 1.00 94.88 94 LYS A C 1
ATOM 680 O O . LYS A 1 94 ? 5.479 11.803 -2.844 1.00 94.88 94 LYS A O 1
ATOM 685 N N . GLY A 1 95 ? 4.604 10.455 -1.271 1.00 95.25 95 GLY A N 1
ATOM 686 C CA . GLY A 1 95 ? 3.631 11.419 -0.769 1.00 95.25 95 GLY A CA 1
ATOM 687 C C . GLY A 1 95 ? 3.076 11.030 0.594 1.00 95.25 95 GLY A C 1
ATOM 688 O O . GLY A 1 95 ? 3.440 9.990 1.146 1.00 95.25 95 GLY A O 1
ATOM 689 N N . GLU A 1 96 ? 2.209 11.887 1.120 1.00 97.50 96 GLU A N 1
ATOM 690 C CA . GLU A 1 96 ? 1.347 11.593 2.266 1.00 97.50 96 GLU A CA 1
ATOM 691 C C . GLU A 1 96 ? 0.006 11.075 1.746 1.00 97.50 96 GLU A C 1
ATOM 693 O O . GLU A 1 96 ? -0.578 11.698 0.867 1.00 97.50 96 GLU A O 1
ATOM 698 N N . TYR A 1 97 ? -0.447 9.936 2.268 1.00 97.75 97 TYR A N 1
ATOM 699 C CA . TYR A 1 97 ? -1.625 9.218 1.787 1.00 97.75 97 TYR A CA 1
ATOM 700 C C . TYR A 1 97 ? -2.620 9.104 2.936 1.00 97.75 97 TYR A C 1
ATOM 702 O O . TYR A 1 97 ? -2.245 8.670 4.036 1.00 97.75 97 TYR A O 1
ATOM 710 N N . ARG A 1 98 ? -3.892 9.400 2.671 1.00 97.69 98 ARG A N 1
ATOM 711 C CA . ARG A 1 98 ? -5.018 8.902 3.457 1.00 97.69 98 ARG A CA 1
ATOM 712 C C . ARG A 1 98 ? -4.887 7.395 3.545 1.00 97.69 98 ARG A C 1
ATOM 714 O O . ARG A 1 98 ? -4.666 6.707 2.550 1.00 97.69 98 ARG A O 1
ATOM 721 N N . THR A 1 99 ? -4.932 6.889 4.764 1.00 98.50 99 THR A N 1
ATOM 722 C CA . THR A 1 99 ? -4.663 5.488 5.047 1.00 98.50 99 THR A CA 1
ATOM 723 C C . THR A 1 99 ? -5.675 4.955 6.039 1.00 98.50 99 THR A C 1
ATOM 725 O O . THR A 1 99 ? -5.934 5.578 7.070 1.00 98.50 99 THR A O 1
ATOM 728 N N . SER A 1 100 ? -6.198 3.768 5.756 1.00 98.62 100 SER A N 1
ATOM 729 C CA . SER A 1 100 ? -7.054 3.012 6.666 1.00 98.62 100 SER A CA 1
ATOM 730 C C . SER A 1 100 ? -6.580 1.563 6.770 1.00 98.62 100 SER A C 1
ATOM 732 O O . SER A 1 100 ? -6.003 1.018 5.831 1.00 98.62 100 SER A O 1
ATOM 734 N N . VAL A 1 101 ? -6.772 0.944 7.933 1.00 98.69 101 VAL A N 1
ATOM 735 C CA . VAL A 1 101 ? -6.471 -0.476 8.175 1.00 98.69 101 VAL A CA 1
ATOM 736 C C . VAL A 1 101 ? -7.741 -1.168 8.640 1.00 98.69 101 VAL A C 1
ATOM 738 O O . VAL A 1 101 ? -8.415 -0.637 9.515 1.00 98.69 101 VAL A O 1
ATOM 741 N N . TRP A 1 102 ? -8.030 -2.344 8.096 1.00 98.62 102 TRP A N 1
ATOM 742 C CA . TRP A 1 102 ? -9.259 -3.109 8.323 1.00 98.62 102 TRP A CA 1
ATOM 743 C C . TRP A 1 102 ? -8.925 -4.546 8.737 1.00 98.62 102 TRP A C 1
ATOM 745 O O . TRP A 1 102 ? -7.844 -5.040 8.410 1.00 98.62 102 TRP A O 1
ATOM 755 N N . ASP A 1 103 ? -9.818 -5.207 9.469 1.00 97.81 103 ASP A N 1
ATOM 756 C CA . ASP A 1 103 ? -9.665 -6.552 10.052 1.00 97.81 103 ASP A CA 1
ATOM 757 C C . ASP A 1 103 ? -10.180 -7.689 9.157 1.00 97.81 103 ASP A C 1
ATOM 759 O O . ASP A 1 103 ? -10.634 -8.734 9.623 1.00 97.81 103 ASP A O 1
ATOM 763 N N . PHE A 1 104 ? -10.035 -7.504 7.850 1.00 98.19 104 PHE A N 1
ATOM 764 C CA . PHE A 1 104 ? -10.250 -8.520 6.829 1.00 98.19 104 PHE A CA 1
ATOM 765 C C . PHE A 1 104 ? -9.166 -8.415 5.752 1.00 98.19 104 PHE A C 1
ATOM 767 O O . PHE A 1 104 ? -8.313 -7.531 5.787 1.00 98.19 104 PHE A O 1
ATOM 774 N N . VAL A 1 105 ? -9.146 -9.354 4.806 1.00 97.25 105 VAL A N 1
ATOM 775 C CA . VAL A 1 105 ? -8.061 -9.481 3.810 1.00 97.25 105 VAL A CA 1
ATOM 776 C C . VAL A 1 105 ? -8.537 -9.386 2.364 1.00 97.25 105 VAL A C 1
ATOM 778 O O . VAL A 1 105 ? -7.710 -9.277 1.461 1.00 97.25 105 VAL A O 1
ATOM 781 N N . GLU A 1 106 ? -9.846 -9.431 2.135 1.00 95.75 106 GLU A N 1
ATOM 782 C CA . GLU A 1 106 ? -10.441 -9.331 0.807 1.00 95.75 106 GLU A CA 1
ATOM 783 C C . GLU A 1 106 ? -10.880 -7.891 0.542 1.00 95.75 106 GLU A C 1
ATOM 785 O O . GLU A 1 106 ? -11.355 -7.193 1.435 1.00 95.75 106 GLU A O 1
ATOM 790 N N . PHE A 1 107 ? -10.698 -7.421 -0.693 1.00 95.44 107 PHE A N 1
ATOM 791 C CA . PHE A 1 107 ? -11.237 -6.127 -1.095 1.00 95.44 107 PHE A CA 1
ATOM 792 C C . PHE A 1 107 ? -12.711 -6.310 -1.481 1.00 95.44 107 PHE A C 1
ATOM 794 O O . PHE A 1 107 ? -13.033 -6.520 -2.650 1.00 95.44 107 PHE A O 1
ATOM 801 N N . ASP A 1 108 ? -13.593 -6.277 -0.484 1.00 96.50 108 ASP A N 1
ATOM 802 C CA . ASP A 1 108 ? -15.037 -6.455 -0.640 1.00 96.50 108 ASP A CA 1
ATOM 803 C C . ASP A 1 10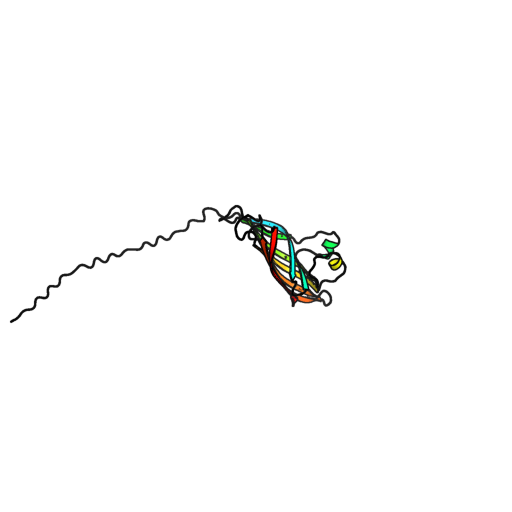8 ? -15.781 -5.169 -0.246 1.00 96.50 108 ASP A C 1
ATOM 805 O O . ASP A 1 108 ? -15.695 -4.687 0.885 1.00 96.50 108 ASP A O 1
ATOM 809 N N . CYS A 1 109 ? -16.533 -4.595 -1.190 1.00 96.94 109 CYS A N 1
ATOM 810 C CA . CYS A 1 109 ? -17.259 -3.350 -0.943 1.00 96.94 109 CYS A CA 1
ATOM 811 C C . CYS A 1 109 ? -18.417 -3.482 0.051 1.00 96.94 109 CYS A C 1
ATOM 813 O O . CYS A 1 109 ? -18.750 -2.506 0.717 1.00 96.94 109 CYS A O 1
ATOM 815 N N . GLY A 1 110 ? -19.029 -4.658 0.180 1.00 97.62 110 GLY A N 1
ATOM 816 C CA . GLY A 1 110 ? -20.014 -4.919 1.225 1.00 97.62 110 GLY A CA 1
ATOM 817 C C . GLY A 1 110 ? -19.393 -4.823 2.618 1.00 97.62 110 GLY A C 1
ATOM 818 O O . GLY A 1 110 ? -20.010 -4.240 3.509 1.00 97.62 110 GLY A O 1
ATOM 819 N N . GLN A 1 111 ? -18.161 -5.311 2.786 1.00 97.12 111 GLN A N 1
ATOM 820 C CA . GLN A 1 111 ? -17.428 -5.186 4.050 1.00 97.12 111 GLN A CA 1
ATOM 821 C C . GLN A 1 111 ? -17.033 -3.739 4.344 1.00 97.12 111 GLN A C 1
ATOM 823 O O . GLN A 1 111 ? -17.339 -3.237 5.421 1.00 97.12 111 GLN A O 1
ATOM 828 N N . PHE A 1 112 ? -16.442 -3.024 3.380 1.00 97.69 112 PHE A N 1
ATOM 829 C CA . PHE A 1 112 ? -16.063 -1.618 3.585 1.00 97.69 112 PHE A CA 1
ATOM 830 C C . PHE A 1 112 ? -17.252 -0.716 3.937 1.00 97.69 112 PHE A C 1
ATOM 832 O O . PHE A 1 112 ? -17.107 0.206 4.732 1.00 97.69 1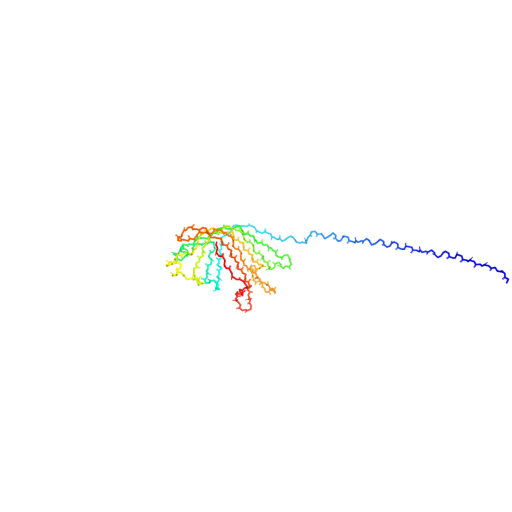12 PHE A O 1
ATOM 839 N N . LEU A 1 113 ? -18.432 -0.978 3.371 1.00 97.50 113 LEU A N 1
ATOM 840 C CA . LEU A 1 113 ? -19.647 -0.215 3.671 1.00 97.50 113 LEU A CA 1
ATOM 841 C C . LEU A 1 113 ? -20.337 -0.650 4.977 1.00 97.50 113 LEU A C 1
ATOM 843 O O . LEU A 1 113 ? -21.180 0.088 5.489 1.00 97.50 113 LEU A O 1
ATOM 847 N N . GLY A 1 114 ? -20.036 -1.848 5.483 1.00 97.19 114 GLY A N 1
ATOM 848 C CA . GLY A 1 114 ? -20.705 -2.450 6.640 1.00 97.19 114 GLY A CA 1
ATOM 849 C C . GLY A 1 114 ? -19.896 -2.435 7.937 1.00 97.19 114 GLY A C 1
ATOM 850 O O . GLY A 1 114 ? -20.480 -2.544 9.016 1.00 97.19 114 GLY A O 1
ATOM 851 N N . GLU A 1 115 ? -18.576 -2.305 7.849 1.00 97.19 115 GLU A N 1
ATOM 852 C CA . GLU A 1 115 ? -17.648 -2.415 8.975 1.00 97.19 115 GLU A CA 1
ATOM 853 C C . GLU A 1 115 ? -16.940 -1.076 9.249 1.00 97.19 115 GLU A C 1
ATOM 855 O O . GLU A 1 115 ? -16.985 -0.144 8.446 1.00 97.19 115 GLU A O 1
ATOM 860 N N . LEU A 1 116 ? -16.307 -0.951 10.418 1.00 97.62 116 LEU A N 1
ATOM 861 C CA . LEU A 1 116 ? -15.467 0.204 10.748 1.00 97.62 116 LEU A CA 1
ATOM 862 C C . LEU A 1 116 ? -13.992 -0.186 10.605 1.00 97.62 116 LEU A C 1
ATOM 864 O O . LEU A 1 116 ? -13.623 -1.284 11.020 1.00 97.62 116 LEU A O 1
ATOM 868 N N . PRO A 1 117 ? -13.121 0.710 10.109 1.00 98.25 117 PRO A N 1
ATOM 869 C CA . PRO A 1 117 ? -11.691 0.436 10.078 1.00 98.25 117 PRO A CA 1
ATOM 870 C C . PRO A 1 117 ? -11.142 0.257 11.499 1.00 98.25 117 PRO A C 1
ATOM 872 O O . PRO A 1 117 ? -11.604 0.884 12.448 1.00 98.25 117 PRO A O 1
ATOM 875 N N . LEU A 1 118 ? -10.075 -0.523 11.652 1.00 98.44 118 LEU A N 1
ATOM 876 C CA . LEU A 1 118 ? -9.302 -0.598 12.893 1.00 98.44 118 LEU A CA 1
ATOM 877 C C . LEU A 1 118 ? -8.648 0.744 13.230 1.00 98.44 118 LEU A C 1
ATOM 879 O O . LEU A 1 118 ? -8.593 1.139 14.395 1.00 98.44 118 LEU A O 1
ATOM 883 N N . ALA A 1 119 ? -8.097 1.424 12.224 1.00 98.69 119 ALA A N 1
ATOM 884 C CA . ALA A 1 119 ? -7.473 2.730 12.387 1.00 98.69 119 ALA A CA 1
ATOM 885 C C . ALA A 1 119 ? -7.443 3.520 11.074 1.00 98.69 119 ALA A C 1
ATOM 887 O O . ALA A 1 119 ? -7.338 2.931 9.998 1.00 98.69 119 ALA A O 1
ATOM 888 N N . VAL A 1 120 ? -7.469 4.850 11.177 1.00 98.62 120 VAL A N 1
ATOM 889 C CA . VAL A 1 120 ? -7.425 5.791 10.043 1.00 98.62 120 VAL A CA 1
ATOM 890 C C . VAL A 1 120 ? -6.438 6.927 10.293 1.00 98.62 120 VAL A C 1
ATOM 892 O O . VAL A 1 120 ? -6.168 7.283 11.438 1.00 98.62 120 VAL A O 1
ATOM 895 N N . GLY A 1 121 ? -5.880 7.520 9.245 1.00 98.06 121 GLY A N 1
ATOM 896 C CA . GLY A 1 121 ? -4.975 8.660 9.374 1.00 98.06 121 GLY A CA 1
ATOM 897 C C . GLY A 1 121 ? -4.148 8.894 8.121 1.00 98.06 121 GLY A C 1
ATOM 898 O O . GLY A 1 121 ? -4.562 8.533 7.023 1.00 98.06 121 GLY A O 1
ATOM 899 N N . MET A 1 122 ? -2.969 9.485 8.304 1.00 98.25 122 MET A N 1
ATOM 900 C CA . MET A 1 122 ? -2.032 9.760 7.218 1.00 98.25 122 MET A CA 1
ATOM 901 C C . MET A 1 122 ? -0.784 8.889 7.354 1.00 98.25 122 MET A C 1
ATOM 903 O O . MET A 1 122 ? -0.280 8.657 8.461 1.00 98.25 122 MET A O 1
ATOM 907 N N . ALA A 1 123 ? -0.261 8.425 6.223 1.00 98.31 123 ALA A N 1
ATOM 908 C CA . ALA A 1 123 ? 1.024 7.749 6.156 1.00 98.31 123 ALA A CA 1
ATOM 909 C C . ALA A 1 123 ? 1.866 8.286 5.002 1.00 98.31 123 ALA A C 1
ATOM 911 O O . ALA A 1 123 ? 1.376 8.466 3.888 1.00 98.31 123 ALA A O 1
ATOM 912 N N . THR A 1 124 ? 3.166 8.442 5.237 1.00 98.25 124 THR A N 1
ATOM 913 C CA . THR A 1 124 ? 4.118 8.630 4.150 1.00 98.25 124 THR A CA 1
ATOM 914 C C . THR A 1 124 ? 4.244 7.315 3.395 1.00 98.25 124 THR A C 1
ATOM 916 O O . THR A 1 124 ? 4.726 6.319 3.952 1.00 98.25 124 THR A O 1
ATOM 919 N N . VAL A 1 125 ? 3.889 7.315 2.115 1.00 97.75 125 VAL A N 1
ATOM 920 C CA . VAL A 1 125 ? 4.081 6.170 1.225 1.00 97.75 125 VAL A CA 1
ATOM 921 C C . VAL A 1 125 ? 5.206 6.473 0.247 1.00 97.75 125 VAL A C 1
ATOM 923 O O . VAL A 1 125 ? 5.423 7.607 -0.183 1.00 97.75 125 VAL A O 1
ATOM 926 N N . LYS A 1 126 ? 5.982 5.438 -0.059 1.00 96.75 126 LYS A N 1
ATOM 927 C CA . LYS A 1 126 ? 6.977 5.438 -1.129 1.00 96.75 126 LYS A CA 1
ATOM 928 C C . LYS A 1 126 ? 6.688 4.265 -2.037 1.00 96.75 126 LYS A C 1
ATOM 930 O O . LYS A 1 126 ? 6.691 3.139 -1.541 1.00 96.75 126 LYS A O 1
ATOM 935 N N . LEU A 1 127 ? 6.527 4.527 -3.322 1.00 94.69 127 LEU A N 1
ATOM 936 C CA . LEU A 1 127 ? 6.410 3.528 -4.370 1.00 94.69 127 LEU A CA 1
ATOM 937 C C . LEU A 1 127 ? 7.736 3.402 -5.117 1.00 94.69 127 LEU A C 1
ATOM 939 O O . LEU A 1 127 ? 8.479 4.369 -5.309 1.00 94.69 127 LEU A O 1
ATOM 943 N N . THR A 1 128 ? 8.053 2.184 -5.523 1.00 93.19 128 THR A N 1
ATOM 944 C CA . THR A 1 128 ? 9.131 1.895 -6.461 1.00 93.19 128 THR A CA 1
ATOM 945 C C . THR A 1 128 ? 8.652 0.823 -7.415 1.00 93.19 128 THR A C 1
ATOM 947 O O . THR A 1 128 ? 8.252 -0.244 -6.960 1.00 93.19 128 THR A O 1
ATOM 950 N N . ASP A 1 129 ? 8.759 1.097 -8.703 1.00 90.06 129 ASP A N 1
ATOM 951 C CA . ASP A 1 129 ? 8.594 0.152 -9.798 1.00 90.06 129 ASP A CA 1
ATOM 952 C C . ASP A 1 129 ? 9.854 0.239 -10.662 1.00 90.06 129 ASP A C 1
ATOM 954 O O . ASP A 1 129 ? 10.274 1.325 -11.065 1.00 90.06 129 ASP A O 1
ATOM 958 N N . ASN A 1 130 ? 10.524 -0.889 -10.873 1.00 85.44 130 ASN A N 1
ATOM 959 C CA . ASN A 1 130 ? 11.771 -0.929 -11.626 1.00 85.44 130 ASN A CA 1
ATOM 960 C C . ASN A 1 130 ? 11.571 -1.119 -13.143 1.00 85.44 130 ASN A C 1
ATOM 962 O O . ASN A 1 130 ? 12.579 -1.185 -13.855 1.00 85.44 130 ASN A O 1
ATOM 966 N N . ASP A 1 131 ? 10.334 -1.287 -13.620 1.00 82.62 131 ASP A N 1
ATOM 967 C CA . ASP A 1 131 ? 9.992 -1.415 -15.036 1.00 82.62 131 ASP A CA 1
ATOM 968 C C . ASP A 1 131 ? 8.477 -1.276 -15.295 1.00 82.62 131 ASP A C 1
ATOM 970 O O . ASP A 1 131 ? 7.746 -2.263 -15.402 1.00 82.62 131 ASP A O 1
ATOM 974 N N . PHE A 1 132 ? 8.040 -0.037 -15.506 1.00 76.75 132 PHE A N 1
ATOM 975 C CA . PHE A 1 132 ? 6.654 0.337 -15.776 1.00 76.75 132 PHE A CA 1
ATOM 976 C C . PHE A 1 132 ? 6.036 -0.365 -16.990 1.00 76.75 132 PHE A C 1
ATOM 978 O O . PHE A 1 132 ? 4.840 -0.646 -17.013 1.00 76.75 132 PHE A O 1
ATOM 985 N N . PHE A 1 133 ? 6.834 -0.631 -18.028 1.00 77.69 133 PHE A N 1
ATOM 986 C CA . PHE A 1 133 ? 6.330 -1.203 -19.277 1.00 77.69 133 PHE A CA 1
ATOM 987 C C . PHE A 1 133 ? 6.262 -2.726 -19.267 1.00 77.69 133 PHE A C 1
ATOM 989 O O . PHE A 1 133 ? 5.766 -3.314 -20.230 1.00 77.69 133 PHE A O 1
ATOM 996 N N . VAL A 1 134 ? 6.740 -3.375 -18.200 1.00 73.25 134 VAL A N 1
ATOM 997 C CA . VAL A 1 134 ? 6.739 -4.838 -18.087 1.00 73.25 134 VAL A CA 1
ATOM 998 C C . VAL A 1 134 ? 7.436 -5.471 -19.300 1.00 73.25 134 VAL A C 1
ATOM 1000 O O . VAL A 1 134 ? 6.884 -6.289 -20.060 1.00 73.25 134 VAL A O 1
ATOM 1003 N N . SER A 1 135 ? 8.678 -5.036 -19.523 1.00 71.56 135 SER A N 1
ATOM 1004 C CA . SER A 1 135 ? 9.513 -5.536 -20.611 1.00 71.56 135 SER A CA 1
ATOM 1005 C C . SER A 1 135 ? 9.706 -7.056 -20.501 1.00 71.56 135 SER A C 1
ATOM 1007 O O . SER A 1 135 ? 9.366 -7.695 -19.512 1.00 71.56 135 SER A O 1
ATOM 1009 N N . SER A 1 136 ? 10.205 -7.701 -21.553 1.00 66.75 136 SER A N 1
ATOM 1010 C CA . SER A 1 136 ? 10.561 -9.131 -21.505 1.00 66.75 136 SER A CA 1
ATOM 1011 C C . SER A 1 136 ? 11.939 -9.393 -20.880 1.00 66.75 136 SER A C 1
ATOM 1013 O O . SER A 1 136 ? 12.476 -10.489 -21.038 1.00 66.75 136 SER A O 1
ATOM 1015 N N . ALA A 1 137 ? 12.560 -8.397 -20.242 1.00 66.75 137 ALA A N 1
ATOM 1016 C CA . ALA A 1 137 ? 13.883 -8.549 -19.653 1.00 66.75 137 ALA A CA 1
ATOM 1017 C C . ALA A 1 137 ? 13.839 -9.460 -18.406 1.00 66.75 137 ALA A C 1
ATOM 1019 O O . ALA A 1 137 ? 12.891 -9.402 -17.627 1.00 66.75 137 ALA A O 1
ATOM 1020 N N . PRO A 1 138 ? 14.871 -10.278 -18.139 1.00 61.38 138 PRO A N 1
ATOM 1021 C CA . PRO A 1 138 ? 14.951 -11.033 -16.890 1.00 61.38 138 PRO A CA 1
ATOM 1022 C C . PRO A 1 138 ? 14.870 -10.109 -15.660 1.00 61.38 138 PRO A C 1
ATOM 1024 O O . PRO A 1 138 ? 15.604 -9.124 -15.577 1.00 61.38 138 PRO A O 1
ATOM 1027 N N . ASN A 1 139 ? 14.027 -10.449 -14.676 1.00 57.81 139 ASN A N 1
ATOM 1028 C CA . ASN A 1 139 ? 13.725 -9.619 -13.492 1.00 57.81 139 ASN A CA 1
ATOM 1029 C C . ASN A 1 139 ? 13.048 -8.264 -13.805 1.00 57.81 139 ASN A C 1
ATOM 1031 O O . ASN A 1 139 ? 13.169 -7.316 -13.018 1.00 57.81 139 ASN A O 1
ATOM 1035 N N . SER A 1 140 ? 12.355 -8.161 -14.942 1.00 66.94 140 SER A N 1
ATOM 1036 C CA . SER A 1 140 ? 11.468 -7.040 -15.260 1.00 66.94 140 SER A CA 1
ATOM 1037 C C . SER A 1 140 ? 10.324 -6.940 -14.248 1.00 66.94 140 SER A C 1
ATOM 1039 O O . SER A 1 140 ? 9.740 -7.951 -13.864 1.00 66.94 140 SER A O 1
ATOM 1041 N N . ASN A 1 141 ? 9.990 -5.712 -13.860 1.00 77.56 141 ASN A N 1
ATOM 1042 C CA . ASN A 1 141 ? 8.816 -5.332 -13.076 1.00 77.56 141 ASN A CA 1
ATOM 1043 C C . ASN A 1 141 ? 8.762 -5.949 -11.662 1.00 77.56 141 ASN A C 1
ATOM 1045 O O . ASN A 1 141 ? 7.811 -6.617 -11.254 1.00 77.56 141 ASN A O 1
ATOM 1049 N N . ALA A 1 142 ? 9.827 -5.719 -10.896 1.00 88.44 142 ALA A N 1
ATOM 1050 C CA . ALA A 1 142 ? 9.792 -5.768 -9.445 1.00 88.44 142 ALA A CA 1
ATOM 1051 C C . ALA A 1 142 ? 9.332 -4.410 -8.907 1.00 88.44 142 ALA A C 1
ATOM 1053 O O . ALA A 1 142 ? 10.015 -3.393 -9.068 1.00 88.44 142 ALA A O 1
ATOM 1054 N N . TYR A 1 143 ? 8.208 -4.423 -8.204 1.00 92.44 143 TYR A N 1
ATOM 1055 C CA . TYR A 1 143 ? 7.566 -3.220 -7.708 1.00 92.44 143 TYR A CA 1
ATOM 1056 C C . TYR A 1 143 ? 7.100 -3.382 -6.263 1.00 92.44 143 TYR A C 1
ATOM 1058 O O . TYR A 1 143 ? 7.116 -4.464 -5.663 1.00 92.44 143 TYR A O 1
ATOM 1066 N N . GLY A 1 144 ? 6.717 -2.267 -5.661 1.00 94.12 144 GLY A N 1
ATOM 1067 C CA . GLY A 1 144 ? 6.026 -2.257 -4.390 1.00 94.12 144 GLY A CA 1
ATOM 1068 C C . GLY A 1 144 ? 6.140 -0.931 -3.671 1.00 94.12 144 GLY A C 1
ATOM 1069 O O . GLY A 1 144 ? 6.705 0.039 -4.177 1.00 94.12 144 GLY A O 1
ATOM 1070 N N . PHE A 1 145 ? 5.618 -0.908 -2.456 1.00 94.50 145 PHE A N 1
ATOM 1071 C CA . PHE A 1 145 ? 5.543 0.302 -1.661 1.00 94.50 145 PHE A CA 1
ATOM 1072 C C . PHE A 1 145 ? 5.824 0.034 -0.189 1.00 94.50 145 PHE A C 1
ATOM 1074 O O . PHE A 1 145 ? 5.698 -1.079 0.324 1.00 94.50 145 PHE A O 1
ATOM 1081 N N . SER A 1 146 ? 6.253 1.086 0.495 1.00 97.75 146 SER A N 1
ATOM 1082 C CA . SER A 1 146 ? 6.387 1.116 1.947 1.00 97.75 146 SER A CA 1
ATOM 1083 C C . SER A 1 146 ? 5.577 2.272 2.504 1.00 97.75 146 SER A C 1
ATOM 1085 O O . SER A 1 146 ? 5.697 3.377 1.978 1.00 97.75 146 SER A O 1
ATOM 1087 N N . ALA A 1 147 ? 4.839 2.029 3.581 1.00 98.25 147 ALA A N 1
ATOM 1088 C CA . ALA A 1 147 ? 4.017 3.014 4.272 1.00 98.25 147 ALA A CA 1
ATOM 1089 C C . ALA A 1 147 ? 4.471 3.154 5.730 1.00 98.25 147 ALA A C 1
ATOM 1091 O O . ALA A 1 147 ? 4.724 2.151 6.406 1.00 98.25 147 ALA A O 1
ATOM 1092 N N . GLN A 1 148 ? 4.590 4.382 6.227 1.00 98.62 148 GLN A N 1
ATOM 1093 C CA . GLN A 1 148 ? 4.904 4.668 7.630 1.00 98.62 148 GLN A CA 1
ATOM 1094 C C . GLN A 1 148 ? 4.127 5.897 8.086 1.00 98.62 148 GLN A C 1
ATOM 1096 O O . GLN A 1 148 ? 4.149 6.919 7.411 1.00 98.62 148 GLN A O 1
ATOM 1101 N N . GLY A 1 149 ? 3.473 5.816 9.240 1.00 98.00 149 GLY A N 1
ATOM 1102 C CA . GLY A 1 149 ? 2.662 6.923 9.737 1.00 98.00 149 GLY A CA 1
ATOM 1103 C C . GLY A 1 149 ? 2.098 6.675 11.125 1.00 98.00 149 GLY A C 1
ATOM 1104 O O . GLY A 1 149 ? 2.358 5.637 11.744 1.00 98.00 149 GLY A O 1
ATOM 1105 N N . THR A 1 150 ? 1.313 7.637 11.592 1.00 98.38 150 THR A N 1
ATOM 1106 C CA . THR A 1 150 ? 0.499 7.516 12.800 1.00 98.38 150 THR A CA 1
ATOM 1107 C C . THR A 1 150 ? -0.957 7.556 12.371 1.00 98.38 150 THR A C 1
ATOM 1109 O O . THR A 1 150 ? -1.413 8.542 11.798 1.00 98.38 150 THR A O 1
ATOM 1112 N N . LEU A 1 151 ? -1.666 6.471 12.645 1.00 98.50 151 LEU A N 1
ATOM 1113 C CA . LEU A 1 151 ? -3.110 6.374 12.504 1.00 98.50 151 LEU A CA 1
ATOM 1114 C C . LEU A 1 151 ? -3.765 6.546 13.876 1.00 98.50 151 LEU A C 1
ATOM 1116 O O . LEU A 1 151 ? -3.094 6.546 14.908 1.00 98.50 151 LEU A O 1
ATOM 1120 N N . HIS A 1 152 ? -5.081 6.651 13.886 1.00 98.62 152 HIS A N 1
ATOM 1121 C CA . HIS A 1 152 ? -5.907 6.734 15.076 1.00 98.62 152 HIS A CA 1
ATOM 1122 C C . HIS A 1 152 ? -6.906 5.588 15.061 1.00 98.62 152 HIS A C 1
ATOM 1124 O O . HIS A 1 152 ? -7.586 5.373 14.060 1.00 98.62 152 HIS A O 1
ATOM 1130 N N . ASP A 1 153 ? -6.958 4.843 16.162 1.00 98.31 153 ASP A N 1
ATOM 1131 C CA . ASP A 1 153 ? -7.934 3.783 16.392 1.00 98.31 153 ASP A CA 1
ATOM 1132 C C . ASP A 1 153 ? -9.354 4.334 16.201 1.00 98.31 153 ASP A C 1
ATOM 1134 O O . ASP A 1 153 ? -9.701 5.356 16.796 1.00 98.31 153 ASP A O 1
ATOM 1138 N N . ALA A 1 154 ? -10.163 3.698 15.354 1.00 96.88 154 ALA A N 1
ATOM 1139 C CA . ALA A 1 154 ? -11.432 4.295 14.931 1.00 96.88 154 ALA A CA 1
ATOM 1140 C C . ALA A 1 154 ? -12.482 4.358 16.051 1.00 96.88 154 ALA A C 1
ATOM 1142 O O . ALA A 1 154 ? -13.415 5.155 15.975 1.00 96.88 154 ALA A O 1
ATOM 1143 N N . VAL A 1 155 ? -12.333 3.538 17.096 1.00 97.00 155 VAL A N 1
ATOM 1144 C CA . VAL A 1 155 ? -13.268 3.486 18.227 1.00 97.00 155 VAL A CA 1
ATOM 1145 C C . VAL A 1 155 ? -12.804 4.399 19.357 1.00 97.00 155 VAL A C 1
ATOM 1147 O O . VAL A 1 155 ? -13.588 5.156 19.924 1.00 97.00 155 VAL A O 1
ATOM 1150 N N . THR A 1 156 ? -11.524 4.318 19.714 1.00 97.88 156 THR A N 1
ATOM 1151 C CA . THR A 1 156 ? -10.970 4.985 20.902 1.00 97.88 156 THR A CA 1
ATOM 1152 C C . THR A 1 156 ? -10.262 6.302 20.593 1.00 97.88 156 THR A C 1
ATOM 1154 O O . THR A 1 156 ? -9.978 7.069 21.511 1.00 97.88 156 THR A O 1
ATOM 1157 N N . GLY A 1 157 ? -9.925 6.563 19.327 1.00 97.88 157 GLY A N 1
ATOM 1158 C CA . GLY A 1 157 ? -9.103 7.699 18.898 1.00 97.88 157 GLY A CA 1
ATOM 1159 C C . GLY A 1 157 ? -7.625 7.593 19.297 1.00 97.88 157 GLY A C 1
ATOM 1160 O O . GLY A 1 157 ? -6.835 8.495 18.996 1.00 97.88 157 GLY A O 1
ATOM 1161 N N . ALA A 1 158 ? -7.229 6.510 19.975 1.00 98.25 158 ALA A N 1
ATOM 1162 C CA . ALA A 1 158 ? -5.868 6.318 20.450 1.00 98.25 158 ALA A CA 1
ATOM 1163 C C . ALA A 1 158 ? -4.884 6.241 19.268 1.00 98.25 158 ALA A C 1
ATOM 1165 O O . ALA A 1 158 ? -5.169 5.566 18.275 1.00 98.25 158 ALA A O 1
ATOM 1166 N N . PRO A 1 159 ? -3.718 6.905 19.351 1.00 98.31 159 PRO A N 1
ATOM 1167 C CA . PRO A 1 159 ? -2.737 6.858 18.280 1.00 98.31 159 PRO A CA 1
ATOM 1168 C C . PRO A 1 159 ? -2.148 5.450 18.152 1.00 98.31 159 PRO A C 1
ATOM 1170 O O . PRO A 1 159 ? -1.803 4.816 19.150 1.00 98.31 159 PRO A O 1
ATOM 1173 N N . ARG A 1 160 ? -1.989 4.991 16.911 1.00 98.25 160 ARG A N 1
ATOM 1174 C CA . ARG A 1 160 ? -1.369 3.721 16.535 1.00 98.25 160 ARG A CA 1
ATOM 1175 C C . ARG A 1 160 ? -0.361 3.941 15.418 1.00 98.25 160 ARG A C 1
ATOM 1177 O O . ARG A 1 160 ? -0.663 4.524 14.381 1.00 98.25 160 ARG A O 1
ATOM 1184 N N . ARG A 1 161 ? 0.860 3.460 15.601 1.00 98.50 161 ARG A N 1
ATOM 1185 C CA . ARG A 1 161 ? 1.930 3.537 14.613 1.00 98.50 161 ARG A CA 1
ATOM 1186 C C . ARG A 1 161 ? 1.734 2.477 13.536 1.00 98.50 161 ARG A C 1
ATOM 1188 O O . ARG A 1 161 ? 1.710 1.283 13.835 1.00 98.50 161 ARG A O 1
ATOM 1195 N N . LEU A 1 162 ? 1.695 2.919 12.283 1.00 98.69 162 LEU A N 1
ATOM 1196 C CA . LEU A 1 162 ? 1.659 2.067 11.100 1.00 98.69 162 LEU A CA 1
ATOM 1197 C C . LEU A 1 162 ? 3.070 1.816 10.557 1.00 98.69 162 LEU A C 1
ATOM 1199 O O . LEU A 1 162 ? 3.897 2.722 10.427 1.00 98.69 162 LEU A O 1
ATOM 1203 N N . THR A 1 163 ? 3.330 0.574 10.167 1.00 98.56 163 THR A N 1
ATOM 1204 C CA . THR A 1 163 ? 4.379 0.211 9.210 1.00 98.56 163 THR A CA 1
ATOM 1205 C C . THR A 1 163 ? 3.812 -0.806 8.228 1.00 98.56 163 THR A C 1
ATOM 1207 O O . THR A 1 163 ? 3.355 -1.868 8.641 1.00 98.56 163 THR A O 1
ATOM 1210 N N . GLY A 1 164 ? 3.857 -0.488 6.940 1.00 98.25 164 GLY A N 1
ATOM 1211 C CA . GLY A 1 164 ? 3.405 -1.348 5.852 1.00 98.25 164 GLY A CA 1
ATOM 1212 C C . GLY A 1 164 ? 4.520 -1.571 4.838 1.00 98.25 164 GLY A C 1
ATOM 1213 O O . GLY A 1 164 ? 5.275 -0.646 4.529 1.00 98.25 164 GLY A O 1
ATOM 1214 N N . VAL A 1 165 ? 4.642 -2.791 4.325 1.00 98.31 165 VAL A N 1
ATOM 1215 C CA . VAL A 1 165 ? 5.545 -3.122 3.216 1.00 98.31 165 VAL A CA 1
ATOM 1216 C C . VAL A 1 165 ? 4.840 -4.080 2.270 1.00 98.31 165 VAL A C 1
ATOM 1218 O O . VAL A 1 165 ? 4.355 -5.122 2.702 1.00 98.31 165 VAL A O 1
ATOM 1221 N N . PHE A 1 166 ? 4.873 -3.760 0.982 1.00 97.94 166 PHE A N 1
ATOM 1222 C CA . PHE A 1 166 ? 4.477 -4.643 -0.106 1.00 97.94 166 PHE A CA 1
ATOM 1223 C C . PHE A 1 166 ? 5.610 -4.736 -1.133 1.00 97.94 166 PHE A C 1
ATOM 1225 O O . PHE A 1 166 ? 6.247 -3.732 -1.461 1.00 97.94 166 PHE A O 1
ATOM 1232 N N . ARG A 1 167 ? 5.889 -5.945 -1.621 1.00 96.50 167 ARG A N 1
ATOM 1233 C CA . ARG A 1 167 ? 6.854 -6.241 -2.684 1.00 96.50 167 ARG A CA 1
ATOM 1234 C C . ARG A 1 167 ? 6.323 -7.377 -3.544 1.00 96.50 167 ARG A C 1
ATOM 1236 O O . ARG A 1 167 ? 6.035 -8.455 -3.020 1.00 96.50 167 ARG A O 1
ATOM 1243 N N . ALA A 1 168 ? 6.300 -7.167 -4.850 1.00 93.19 168 ALA A N 1
ATOM 1244 C CA . ALA A 1 168 ? 5.941 -8.175 -5.832 1.00 93.19 168 ALA A CA 1
ATOM 1245 C C . ALA A 1 168 ? 6.880 -8.122 -7.039 1.00 93.19 168 ALA A C 1
ATOM 1247 O O . ALA A 1 168 ? 7.629 -7.163 -7.232 1.00 93.19 168 ALA A O 1
ATOM 1248 N N . ILE A 1 169 ? 6.856 -9.198 -7.815 1.00 90.81 169 ILE A N 1
ATOM 1249 C CA . ILE A 1 169 ? 7.474 -9.279 -9.136 1.00 90.81 169 ILE A CA 1
ATOM 1250 C C . ILE A 1 169 ? 6.375 -9.709 -10.095 1.00 90.81 169 ILE A C 1
ATOM 1252 O O . ILE A 1 169 ? 5.655 -10.657 -9.786 1.00 90.81 169 ILE A O 1
ATOM 1256 N N . TRP A 1 170 ? 6.243 -9.036 -11.229 1.00 87.19 170 TRP A N 1
ATOM 1257 C CA . TRP A 1 170 ? 5.349 -9.489 -12.283 1.00 87.19 170 TRP A CA 1
ATOM 1258 C C . TRP A 1 170 ? 5.987 -10.636 -13.067 1.00 87.19 170 TRP A C 1
ATOM 1260 O O . TRP A 1 170 ? 7.025 -10.465 -13.709 1.00 87.19 170 TRP A O 1
ATOM 1270 N N . ASP A 1 171 ? 5.366 -11.809 -13.014 1.00 82.94 171 ASP A N 1
ATOM 1271 C CA . ASP A 1 171 ? 5.707 -12.934 -13.870 1.00 82.94 171 ASP A CA 1
ATOM 1272 C C . ASP A 1 171 ? 4.968 -12.786 -15.199 1.00 82.94 171 ASP A C 1
ATOM 1274 O O . ASP A 1 171 ? 3.749 -12.938 -15.295 1.00 82.94 171 ASP A O 1
ATOM 1278 N N . LYS A 1 172 ? 5.727 -12.462 -16.244 1.00 78.38 172 LYS A N 1
ATOM 1279 C CA . LYS A 1 172 ? 5.187 -12.269 -17.588 1.00 78.38 172 LYS A CA 1
ATOM 1280 C C . LYS A 1 172 ? 4.711 -13.572 -18.232 1.00 78.38 172 LYS A C 1
ATOM 1282 O O . LYS A 1 172 ? 3.794 -13.519 -19.046 1.00 78.38 172 LYS A O 1
ATOM 1287 N N . GLU A 1 173 ? 5.322 -14.710 -17.907 1.00 82.00 173 GLU A N 1
ATOM 1288 C CA . GLU A 1 173 ? 4.960 -16.004 -18.499 1.00 82.00 173 GLU A CA 1
ATOM 1289 C C . GLU A 1 173 ? 3.633 -16.505 -17.931 1.00 82.00 173 GLU A C 1
ATOM 1291 O O . GLU A 1 173 ? 2.757 -16.929 -18.684 1.00 82.00 173 GLU A O 1
ATOM 1296 N N . ALA A 1 174 ? 3.465 -16.398 -16.613 1.00 83.00 174 ALA A N 1
ATOM 1297 C CA . ALA A 1 174 ? 2.223 -16.745 -15.928 1.00 83.00 174 ALA A CA 1
ATOM 1298 C C . ALA A 1 174 ? 1.163 -15.626 -15.983 1.00 83.00 174 ALA A C 1
ATOM 1300 O O . ALA A 1 174 ? -0.005 -15.868 -15.682 1.00 83.00 174 ALA A O 1
ATOM 1301 N N . ASN A 1 175 ? 1.551 -14.420 -16.416 1.00 83.62 175 ASN A N 1
ATOM 1302 C CA . ASN A 1 175 ? 0.721 -13.214 -16.438 1.00 83.62 175 ASN A CA 1
ATOM 1303 C C . ASN A 1 175 ? 0.098 -12.906 -15.063 1.00 83.62 175 ASN A C 1
ATOM 1305 O O . ASN A 1 175 ? -1.094 -12.615 -14.949 1.00 83.62 175 ASN A O 1
ATOM 1309 N N . GLU A 1 176 ? 0.917 -12.994 -14.016 1.00 85.75 176 GLU A N 1
ATOM 1310 C CA . GLU A 1 176 ? 0.491 -12.812 -12.630 1.00 85.75 176 GLU A CA 1
ATOM 1311 C C . GLU A 1 176 ? 1.535 -12.066 -11.792 1.00 85.75 176 GLU A C 1
ATOM 1313 O O . GLU A 1 176 ? 2.725 -12.028 -12.108 1.00 85.75 176 GLU A O 1
ATOM 1318 N N . ALA A 1 177 ? 1.094 -11.491 -10.674 1.00 87.56 177 ALA A N 1
ATOM 1319 C CA . ALA A 1 177 ? 1.990 -10.901 -9.689 1.00 87.56 177 ALA A CA 1
ATOM 1320 C C . ALA A 1 177 ? 2.409 -11.945 -8.645 1.00 87.56 177 ALA A C 1
ATOM 1322 O O . ALA A 1 177 ? 1.589 -12.443 -7.874 1.00 87.56 177 ALA A O 1
ATOM 1323 N N . ILE A 1 178 ? 3.710 -12.207 -8.538 1.00 91.06 178 ILE A N 1
ATOM 1324 C CA . ILE A 1 178 ? 4.276 -13.044 -7.481 1.00 91.06 178 ILE A CA 1
ATOM 1325 C C . ILE A 1 178 ? 4.627 -12.160 -6.285 1.00 91.06 178 ILE A C 1
ATOM 1327 O O . ILE A 1 178 ? 5.671 -11.497 -6.252 1.00 91.06 178 ILE A O 1
ATOM 1331 N N . VAL A 1 179 ? 3.772 -12.183 -5.262 1.00 93.69 179 VAL A N 1
ATOM 1332 C CA . VAL A 1 179 ? 3.995 -11.455 -4.006 1.00 93.69 179 VAL A CA 1
ATOM 1333 C C . VAL A 1 179 ? 5.179 -12.067 -3.252 1.00 93.69 179 VAL A C 1
ATOM 1335 O O . VAL A 1 179 ? 5.177 -13.240 -2.886 1.00 93.69 179 VAL A O 1
ATOM 1338 N N . LYS A 1 180 ? 6.215 -11.260 -3.007 1.00 95.12 180 LYS A N 1
ATOM 1339 C CA . LYS A 1 180 ? 7.420 -11.658 -2.258 1.00 95.12 180 LYS A CA 1
ATOM 1340 C C . LYS A 1 180 ? 7.359 -11.246 -0.795 1.00 95.12 180 LYS A C 1
ATOM 1342 O O . LYS A 1 180 ? 7.955 -11.905 0.052 1.00 95.12 180 LYS A O 1
ATOM 1347 N N . ASN A 1 181 ? 6.678 -10.144 -0.497 1.00 96.81 181 ASN A N 1
ATOM 1348 C CA . ASN A 1 181 ? 6.463 -9.675 0.864 1.00 96.81 181 ASN A CA 1
ATOM 1349 C C . ASN A 1 181 ? 5.188 -8.833 0.915 1.00 96.81 181 ASN A C 1
ATOM 1351 O O . ASN A 1 181 ? 5.016 -7.940 0.092 1.00 96.81 181 ASN A O 1
ATOM 1355 N N . SER A 1 182 ? 4.333 -9.087 1.895 1.00 98.00 182 SER A N 1
ATOM 1356 C CA . SER A 1 182 ? 3.185 -8.244 2.204 1.00 98.00 182 SER A CA 1
ATOM 1357 C C . SER A 1 182 ? 2.966 -8.296 3.704 1.00 98.00 182 SER A C 1
ATOM 1359 O O . SER A 1 182 ? 2.768 -9.374 4.266 1.00 98.00 182 SER A O 1
ATOM 1361 N N . LYS A 1 183 ? 3.123 -7.154 4.371 1.00 98.44 183 LYS A N 1
ATOM 1362 C CA . LYS A 1 183 ? 3.097 -7.087 5.829 1.00 98.44 183 LYS A CA 1
ATOM 1363 C C . LYS A 1 183 ? 2.568 -5.754 6.317 1.00 98.44 183 LYS A C 1
ATOM 1365 O O . LYS A 1 183 ? 3.041 -4.702 5.880 1.00 98.44 183 LYS A O 1
ATOM 1370 N N . VAL A 1 184 ? 1.690 -5.819 7.309 1.00 98.31 184 VAL A N 1
ATOM 1371 C CA . VAL A 1 184 ? 1.173 -4.669 8.047 1.00 98.31 184 VAL A CA 1
ATOM 1372 C C . VAL A 1 184 ? 1.532 -4.831 9.521 1.00 98.31 184 VAL A C 1
ATOM 1374 O O . VAL A 1 184 ? 1.545 -5.915 10.098 1.00 98.31 184 VAL A O 1
ATOM 1377 N N . THR A 1 185 ? 1.917 -3.741 10.164 1.00 98.25 185 THR A N 1
ATOM 1378 C CA . THR A 1 185 ? 2.115 -3.682 11.609 1.00 98.25 185 THR A CA 1
ATOM 1379 C C . THR A 1 185 ? 1.459 -2.415 12.118 1.00 98.25 185 THR A C 1
ATOM 1381 O O . THR A 1 185 ? 1.816 -1.322 11.682 1.00 98.25 185 THR A O 1
ATOM 1384 N N . LEU A 1 186 ? 0.520 -2.586 13.044 1.00 97.88 186 LEU A N 1
ATOM 1385 C CA . LEU A 1 186 ? -0.222 -1.519 13.700 1.00 97.88 186 LEU A CA 1
ATOM 1386 C C . LEU A 1 186 ? -0.024 -1.677 15.214 1.00 97.88 186 LEU A C 1
ATOM 1388 O O . LEU A 1 186 ? -0.302 -2.752 15.748 1.00 97.88 186 LEU A O 1
ATOM 1392 N N . ARG A 1 187 ? 0.549 -0.671 15.883 1.00 94.94 187 ARG A N 1
ATOM 1393 C CA . ARG A 1 187 ? 0.931 -0.742 17.307 1.00 94.94 187 ARG A CA 1
ATOM 1394 C C . ARG A 1 187 ? 0.608 0.520 18.072 1.00 94.94 187 ARG A C 1
ATOM 1396 O O . ARG A 1 187 ? 0.889 1.599 17.515 1.00 94.94 187 ARG A O 1
#

Sequence (187 aa):
MRTNKFSLETGKALVAVTMLISAVAIAGPPAQSGVVERFEAPDFGVIVDQKAGVIAVLGFDPVEFCSGAVDNDIVAAMLVDIQADPSRIAIFAKGEYRTSVWDFVEFDCGQFLGELPLAVGMATVKLTDNDFFVSSAPNSNAYGFSAQGTLHDAVTGAPRRLTGVFRAIWDKEANEAIVKNSKVTLR

pLDDT: mean 83.52, std 20.22, range [34.78, 98.69]